Protein 4C1H (pdb70)

Secondary structure (P-SEA, 3-state):
cccccccccbbbbbccccbbbbbbbbbcccbbbbbbbbbbbcccbbbbccccccaaaaaaaaaaaaaaacccccbbbbcccccccccaaaaaaaaccbbbbcaaaaaaaaaacccccccccccbbbbbcccbbbbbbbcccccccbbbbbbcccccccccccccccccccccccccccccccaaaaaaaaaaacccccbbbccccccccaaaaaaaaaaac

Nearest PDB structures (foldseek):
  4c09-assembly1_A  TM=1.004E+00  e=3.281E-48  Bacillus cereus
  1bvt-assembly1_A  TM=9.956E-01  e=2.451E-47  Bacillus cereus
  1dxk-assembly1_A  TM=9.979E-01  e=1.946E-46  Bacillus cereus
  6dja-assembly1_A  TM=1.000E+00  e=4.043E-46  Bacillus cereus
  3kns-assembly3_C  TM=9.975E-01  e=1.386E-44  Bacillus cereus

InterPro domains:
  IPR001018 Beta-lactamase, class-B, conserved site [PS00743] (113-132)
  IPR001018 Beta-lactamase, class-B, conserved site [PS00744] (189-201)
  IPR001279 Metallo-beta-lactamase [PF00753] (69-240)
  IPR001279 Metallo-beta-lactamase [SM00849] (70-240)
  IPR036866 Ribonuclease Z/Hydroxyacylglutathione hydrolase-like [G3DSA:3.60.15.10] (25-257)
  IPR036866 Ribonuclease Z/Hydroxyacylglutathione hydrolase-like [SSF56281] (46-256)
  IPR047917 Beta-lactamase 2, metallo-hydrolase domain [cd16304] (46-247)
  IPR050855 Metallo-beta-lactamase type 2-like [PTHR42951] (65-253)
  IPR058199 Metallo-beta-lactamase type 2/VIM/IMP-1 [NF033088] (43-257)

Sequence (221 aa):
TVIKNETGTISSISSQLNKNVWVHTELGSFNGEAVPSNGLLVLNTSKGLLVLVDSSWDDKLTKEELIEMMVEKKFQKKRVTDVIITHAAHHADRRIGGIKTLKERGIKKAHSTALTAEELAKKNNGYEEPLGDLQTVTNLKFGNNMKVETFYPGKGHTEEDNIVVWLPQYNILVGGCLVKSTSAKDLGNVADAYVVNNEEWSSTTSIIENVLKKRYRNINNAAVVPGHGEEVGDKGLLLLHTLDLLKK

B-factor: mean 18.16, std 6.96, range [8.28, 41.88]

Radius of gyration: 15.83 Å; Cα contacts (8 Å, |Δi|>4): 588; chains: 1; bounding box: 33×40×45 Å

CATH classification: 3.60.15.10

Solvent-accessible surface area: 9637 Å² total

Foldseek 3Di:
DKDADDVRQWIWADPDPFKIKI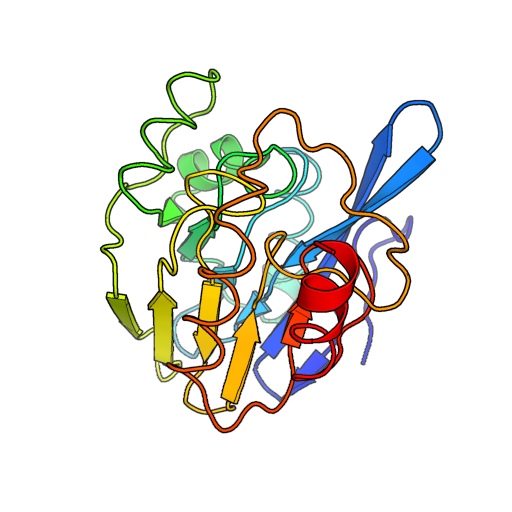KGWDADPNDTFIFIWMWGQAPQFIEIAFAAQAQVRRVVVQVVCCVVSVGHQAEYEQFAQDRGGCRNVVVCVVVNRAYDFALVRQVVNVVVPHHGHDNPDDQWDWDQDHNWIKIKHALAFFLARGGIKMAGVVQLEIAREQLFDDPPDPASPDCPRGDLVVSLSSLVSVCVVRVDHDWYHYGGDDIHINVRSVVSNVNSD

Organism: Bacillus cereus (NCBI:txid1396)

Structure (mmCIF, N/CA/C/O backbone):
data_4C1H
#
_entry.id   4C1H
#
_cell.length_a   53.009
_cell.length_b   61.336
_cell.length_c   69.580
_cell.angle_alpha   90.00
_cell.angle_beta   93.03
_cell.angle_gamma   90.00
#
_symmetry.space_group_name_H-M   'C 1 2 1'
#
loop_
_entity.id
_entity.type
_entity.pdbx_description
1 polymer 'BETA-LACTAMASE 2'
2 non-polymer GLYCEROL
3 non-polymer 'SULFATE ION'
4 non-polymer L-CAPTOPRIL
5 non-polymer 'ZINC ION'
6 water water
#
loop_
_atom_site.group_PDB
_atom_site.id
_atom_site.type_symbol
_atom_site.label_atom_id
_atom_site.label_alt_id
_atom_site.label_comp_id
_atom_site.label_asym_id
_atom_site.label_entity_id
_atom_site.label_seq_id
_atom_site.pdbx_PDB_ins_code
_atom_site.Cartn_x
_atom_site.Cartn_y
_atom_site.Cartn_z
_atom_site.occupancy
_atom_site.B_iso_or_equiv
_atom_site.auth_seq_id
_atom_site.auth_comp_id
_atom_site.auth_asym_id
_atom_site.auth_atom_id
_atom_site.pdbx_PDB_model_num
ATOM 1 C C . LYS A 1 6 ? -2.534 5.009 62.905 1.00 35.70 36 LYS A C 1
ATOM 2 O O . LYS A 1 6 ? -2.788 6.191 62.676 1.00 35.92 36 LYS A O 1
ATOM 3 N N . THR A 1 7 ? -1.735 4.618 63.891 1.00 34.88 37 THR A N 1
ATOM 4 C CA . THR A 1 7 ? -1.068 5.577 64.757 1.00 33.95 37 THR A CA 1
ATOM 5 C C . THR A 1 7 ? -0.073 6.420 63.956 1.00 32.74 37 THR A C 1
ATOM 6 O O . THR A 1 7 ? 0.822 5.885 63.296 1.00 32.21 37 THR A O 1
ATOM 10 N N . VAL A 1 8 ? -0.250 7.736 64.008 1.00 32.17 38 VAL A N 1
ATOM 11 C CA . VAL A 1 8 ? 0.647 8.693 63.374 1.00 31.89 38 VAL A CA 1
ATOM 12 C C . VAL A 1 8 ? 1.174 9.642 64.444 1.00 31.35 38 VAL A C 1
ATOM 13 O O . VAL A 1 8 ? 0.405 10.159 65.266 1.00 31.36 38 VAL A O 1
ATOM 17 N N . ILE A 1 9 ? 2.482 9.866 64.429 1.00 30.95 39 ILE A N 1
ATOM 18 C CA . ILE A 1 9 ? 3.145 10.733 65.396 1.00 30.43 39 ILE A CA 1
ATOM 19 C C . ILE A 1 9 ? 4.063 11.696 64.667 1.00 29.47 39 ILE A C 1
ATOM 20 O O . ILE A 1 9 ? 4.808 11.282 63.787 1.00 28.43 39 ILE A O 1
ATOM 25 N N . LYS A 1 10 ? 4.016 12.970 65.046 1.00 29.37 40 LYS A N 1
ATOM 26 C CA . LYS A 1 10 ? 4.753 14.020 64.347 1.00 29.59 40 LYS A CA 1
ATOM 27 C C . LYS A 1 10 ? 5.649 14.851 65.265 1.00 29.48 40 LYS A C 1
ATOM 28 O O . LYS A 1 10 ? 5.435 14.914 66.492 1.00 29.39 40 LYS A O 1
ATOM 30 N N . ASN A 1 11 ? 6.641 15.512 64.667 1.00 29.89 41 ASN A N 1
ATOM 31 C CA . ASN A 1 11 ? 7.390 16.559 65.363 1.00 30.41 41 ASN A CA 1
ATOM 32 C C . ASN A 1 11 ? 6.556 17.857 65.336 1.00 31.64 41 ASN A C 1
ATOM 33 O O . ASN A 1 11 ? 5.408 17.845 64.891 1.00 31.56 41 ASN A O 1
ATOM 38 N N . GLU A 1 12 ? 7.120 18.969 65.800 1.00 32.90 42 GLU A N 1
ATOM 39 C CA . GLU A 1 1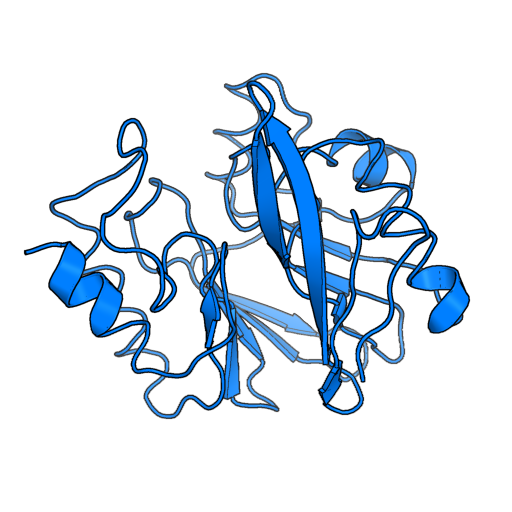2 ? 6.347 20.206 65.961 1.00 33.94 42 GLU A CA 1
ATOM 40 C C . GLU A 1 12 ? 5.811 20.799 64.651 1.00 34.46 42 GLU A C 1
ATOM 41 O O . GLU A 1 12 ? 4.612 21.098 64.538 1.00 34.91 42 GLU A O 1
ATOM 43 N N . THR A 1 13 ? 6.698 20.986 63.676 1.00 34.34 43 THR A N 1
ATOM 44 C CA . THR A 1 13 ? 6.334 21.626 62.412 1.00 34.06 43 THR A CA 1
ATOM 45 C C . THR A 1 13 ? 5.624 20.670 61.456 1.00 33.37 43 THR A C 1
ATOM 46 O O . THR A 1 13 ? 5.071 21.094 60.435 1.00 33.73 43 THR A O 1
ATOM 48 N N . GLY A 1 14 ? 5.641 19.382 61.787 1.00 32.10 44 GLY A N 1
ATOM 49 C CA . GLY A 1 14 ? 5.070 18.366 60.925 1.00 30.84 44 GLY A CA 1
ATOM 50 C C . GLY A 1 14 ? 6.024 17.962 59.817 1.00 29.41 44 GLY A C 1
ATOM 51 O O . GLY A 1 14 ? 5.664 17.172 58.935 1.00 29.52 44 GLY A O 1
ATOM 52 N N . THR A 1 15 ? 7.247 18.487 59.859 1.00 27.84 45 THR A N 1
ATOM 53 C CA . THR A 1 15 ? 8.233 18.144 58.848 1.00 26.07 45 THR A CA 1
ATOM 54 C C . THR A 1 15 ? 8.734 16.711 59.015 1.00 24.01 45 THR A C 1
ATOM 55 O O . THR A 1 15 ? 9.351 16.196 58.099 1.00 23.79 45 THR A O 1
ATOM 59 N N . ILE A 1 16 ? 8.483 16.080 60.169 1.00 22.58 46 ILE A N 1
ATOM 60 C CA . ILE A 1 16 ? 8.767 14.646 60.341 1.00 21.77 46 ILE A CA 1
ATOM 61 C C . ILE A 1 16 ? 7.573 13.941 60.969 1.00 21.68 46 ILE A C 1
ATOM 62 O O . ILE A 1 16 ? 7.034 14.389 61.992 1.00 22.10 46 ILE A O 1
ATOM 67 N N A SER A 1 17 ? 7.174 12.828 60.348 0.70 22.28 47 SER A N 1
ATOM 68 N N B SER A 1 17 ? 7.171 12.834 60.359 0.30 21.78 47 SER A N 1
ATOM 69 C CA A SER A 1 17 ? 6.030 12.041 60.787 0.70 22.78 47 SER A CA 1
ATOM 70 C CA B SER A 1 17 ? 6.092 12.033 60.901 0.30 21.87 47 SER A CA 1
ATOM 71 C C A SER A 1 17 ? 6.370 10.553 60.732 0.70 22.70 47 SER A C 1
ATOM 72 C C B SER A 1 17 ? 6.414 10.559 60.769 0.30 22.00 47 SER A C 1
ATOM 73 O O A SER A 1 17 ? 7.059 10.122 59.822 0.70 23.31 47 SER A O 1
ATOM 74 O O B SER A 1 17 ? 7.109 10.145 59.848 0.30 22.29 47 SER A O 1
ATOM 79 N N . ILE A 1 18 ? 5.897 9.774 61.703 1.00 21.76 48 ILE A N 1
ATOM 80 C CA . ILE A 1 18 ? 6.001 8.320 61.650 1.00 22.11 48 ILE A CA 1
ATOM 81 C C . ILE A 1 18 ? 4.610 7.714 61.730 1.00 22.38 48 ILE A C 1
ATOM 82 O O . ILE A 1 18 ? 3.794 8.115 62.561 1.00 23.08 48 ILE A O 1
ATOM 87 N N A SER A 1 19 ? 4.347 6.751 60.855 0.70 22.27 49 SER A N 1
ATOM 88 N N B SER A 1 19 ? 4.351 6.743 60.861 0.30 22.09 49 SER A N 1
ATOM 89 C CA A SER A 1 19 ? 3.035 6.118 60.765 0.70 22.46 49 SER A CA 1
ATOM 90 C CA B SER A 1 19 ? 3.037 6.121 60.762 0.30 21.98 49 SER A CA 1
ATOM 91 C C A SER A 1 19 ? 3.173 4.614 60.915 0.70 22.12 49 SER A C 1
ATOM 92 C C B SER A 1 19 ? 3.166 4.611 60.903 0.30 21.91 49 SER A C 1
ATOM 93 O O A SER A 1 19 ? 3.971 3.991 60.228 0.70 21.77 49 SER A O 1
ATOM 94 O O B SER A 1 19 ? 3.948 3.982 60.197 0.30 21.74 49 SER A O 1
ATOM 99 N N . GLN A 1 20 ? 2.399 4.032 61.818 1.00 22.00 50 GLN A N 1
ATOM 100 C CA . GLN A 1 20 ? 2.529 2.618 62.141 1.00 22.37 50 GLN A CA 1
ATOM 101 C C . GLN A 1 20 ? 1.846 1.700 61.128 1.00 22.59 50 GLN A C 1
ATOM 102 O O . GLN A 1 20 ? 0.649 1.828 60.900 1.00 23.36 50 GLN A O 1
ATOM 108 N N . LEU A 1 21 ? 2.599 0.772 60.532 1.00 22.65 51 LEU A N 1
ATOM 109 C CA . LEU A 1 21 ? 2.015 -0.288 59.693 1.00 23.31 51 LEU A CA 1
ATOM 110 C C . LEU A 1 21 ? 1.646 -1.505 60.534 1.00 24.43 51 LEU A C 1
ATOM 111 O O . LEU A 1 21 ? 0.569 -2.088 60.364 1.00 25.05 51 LEU A O 1
ATOM 116 N N . ASN A 1 22 ? 2.531 -1.879 61.450 1.00 24.99 52 ASN A N 1
ATOM 117 C CA . ASN A 1 22 ? 2.267 -2.972 62.374 1.00 25.20 52 ASN A CA 1
ATOM 118 C C . ASN A 1 22 ? 3.092 -2.808 63.649 1.00 25.47 52 ASN A C 1
ATOM 119 O O . ASN A 1 22 ? 3.752 -1.783 63.828 1.00 25.71 52 ASN A O 1
ATOM 124 N N . LYS A 1 23 ? 3.073 -3.818 64.518 1.00 25.38 53 LYS A N 1
ATOM 125 C CA . LYS A 1 23 ? 3.698 -3.735 65.836 1.00 25.22 53 LYS A CA 1
ATOM 126 C C . LYS A 1 23 ? 5.150 -3.282 65.795 1.00 24.68 53 LYS A C 1
ATOM 127 O O . LYS A 1 23 ? 5.614 -2.594 66.696 1.00 25.56 53 LYS A O 1
ATOM 129 N N . ASN A 1 24 ? 5.863 -3.649 64.733 1.00 22.97 54 ASN A N 1
ATOM 130 C CA . ASN A 1 24 ? 7.302 -3.378 64.648 1.00 22.05 54 ASN A CA 1
ATOM 131 C C . ASN A 1 24 ? 7.763 -2.639 63.404 1.00 20.56 54 ASN A C 1
ATOM 132 O O . ASN A 1 24 ? 8.960 -2.482 63.198 1.00 20.18 54 ASN A O 1
ATOM 137 N N . VAL A 1 25 ? 6.816 -2.157 62.613 1.00 19.92 55 VAL A N 1
ATOM 138 C CA . VAL A 1 25 ? 7.119 -1.510 61.349 1.00 19.43 55 VAL A CA 1
ATOM 139 C C . VAL A 1 25 ? 6.363 -0.206 61.209 1.00 18.83 55 VAL A C 1
ATOM 140 O O . VAL A 1 25 ? 5.134 -0.187 61.248 1.00 19.51 55 VAL A O 1
ATOM 144 N N . TRP A 1 26 ? 7.108 0.871 61.005 1.00 17.98 56 TRP A N 1
ATOM 145 C CA . TRP A 1 26 ? 6.552 2.198 60.798 1.00 18.01 56 TRP A CA 1
ATOM 146 C C . TRP A 1 26 ? 7.127 2.800 59.517 1.00 17.29 56 TRP A C 1
ATOM 147 O O . TRP A 1 26 ? 8.242 2.457 59.121 1.00 17.22 56 TRP A O 1
ATOM 158 N N . VAL A 1 27 ? 6.369 3.697 58.888 1.00 17.48 57 VAL A N 1
ATOM 159 C CA . VAL A 1 27 ? 6.858 4.503 57.774 1.00 17.48 57 VAL A CA 1
ATOM 160 C C . VAL A 1 27 ? 7.296 5.861 58.334 1.00 17.76 57 VAL A C 1
ATOM 161 O O . VAL A 1 27 ? 6.517 6.520 59.039 1.00 19.72 57 VAL A O 1
ATOM 165 N N . HIS A 1 28 ? 8.520 6.291 58.022 1.00 16.70 58 HIS A N 1
ATOM 166 C CA . HIS A 1 28 ? 8.949 7.662 58.329 1.00 16.44 58 HIS A CA 1
ATOM 167 C C . HIS A 1 28 ? 8.805 8.563 57.113 1.00 16.54 58 HIS A C 1
ATOM 168 O O . HIS A 1 28 ? 9.152 8.155 56.018 1.00 16.88 58 HIS A O 1
ATOM 175 N N . THR A 1 29 ? 8.278 9.771 57.314 1.00 17.08 59 THR A N 1
ATOM 176 C CA . THR A 1 29 ? 8.084 10.709 56.210 1.00 17.37 59 THR A CA 1
ATOM 177 C C . THR A 1 29 ? 8.610 12.080 56.621 1.00 17.24 59 THR A C 1
ATOM 178 O O . THR A 1 29 ? 8.232 12.593 57.699 1.00 18.16 59 THR A O 1
ATOM 182 N N . GLU A 1 30 ? 9.470 12.680 55.787 1.00 17.47 60 GLU A N 1
ATOM 183 C CA . GLU A 1 30 ? 9.985 14.038 56.050 1.00 17.74 60 GLU A CA 1
ATOM 184 C C . GLU A 1 30 ? 9.755 14.999 54.894 1.00 18.63 60 GLU A C 1
ATOM 185 O O . GLU A 1 30 ? 9.857 14.619 53.728 1.00 18.55 60 GLU A O 1
ATOM 191 N N . LEU A 1 31 ? 9.473 16.254 55.243 1.00 20.10 61 LEU A N 1
ATOM 192 C CA . LEU A 1 31 ? 9.313 17.326 54.266 1.00 21.76 61 LEU A CA 1
ATOM 193 C C . LEU A 1 31 ? 10.619 18.062 54.057 1.00 23.63 61 LEU A C 1
ATOM 194 O O . LEU A 1 31 ? 11.183 18.624 55.001 1.00 24.45 61 LEU A O 1
ATOM 199 N N . GLY A 1 32 ? 11.092 18.074 52.816 1.00 25.28 62 GLY A N 1
ATOM 200 C CA . GLY A 1 32 ? 12.204 18.920 52.433 1.00 27.55 62 GLY A CA 1
ATOM 201 C C . GLY A 1 32 ? 11.600 20.132 51.769 1.00 29.89 62 GLY A C 1
ATOM 202 O O . GLY A 1 32 ? 10.463 20.064 51.315 1.00 30.41 62 GLY A O 1
ATOM 203 N N . SER A 1 33 ? 12.340 21.235 51.722 1.00 31.73 63 SER A N 1
ATOM 204 C CA . SER A 1 33 ? 11.830 22.476 51.144 1.00 33.84 63 SER A CA 1
ATOM 205 C C . SER A 1 33 ? 12.648 22.857 49.921 1.00 35.88 63 SER A C 1
ATOM 206 O O . SER A 1 33 ? 13.863 23.037 50.010 1.00 36.01 63 SER A O 1
ATOM 208 N N . PHE A 1 34 ? 11.976 22.972 48.780 1.00 37.65 64 PHE A N 1
ATOM 209 C CA . PHE A 1 34 ? 12.639 23.324 47.530 1.00 39.40 64 PHE A CA 1
ATOM 210 C C . PHE A 1 34 ? 11.824 24.355 46.763 1.00 40.40 64 PHE A C 1
ATOM 211 O O . PHE A 1 34 ? 10.696 24.083 46.347 1.00 40.51 64 PHE A O 1
ATOM 219 N N . ASN A 1 35 ? 12.407 25.536 46.582 1.00 41.10 65 ASN A N 1
ATOM 220 C CA . ASN A 1 35 ? 11.745 26.633 45.883 1.00 41.61 65 ASN A CA 1
ATOM 221 C C . ASN A 1 35 ? 10.386 26.958 46.498 1.00 41.61 65 ASN A C 1
ATOM 222 O O . ASN A 1 35 ? 9.416 27.211 45.784 1.00 41.83 65 ASN A O 1
ATOM 224 N N . GLY A 1 36 ? 10.323 26.938 47.827 1.00 41.08 66 GLY A N 1
ATOM 225 C CA . GLY A 1 36 ? 9.104 27.277 48.540 1.00 40.25 66 GLY A CA 1
ATOM 226 C C . GLY A 1 36 ? 8.114 26.133 48.644 1.00 39.17 66 GLY A C 1
ATOM 227 O O . GLY A 1 36 ? 7.060 26.277 49.267 1.00 39.36 66 GLY A O 1
ATOM 228 N N . GLU A 1 37 ? 8.451 24.995 48.041 1.00 37.60 67 GLU A N 1
ATOM 229 C CA . GLU A 1 37 ? 7.565 23.834 48.032 1.00 35.78 67 GLU A CA 1
ATOM 230 C C . GLU A 1 37 ? 8.029 22.755 49.010 1.00 33.52 67 GLU A C 1
ATOM 231 O O . GLU A 1 37 ? 9.210 22.409 49.054 1.00 33.44 67 GLU A O 1
ATOM 233 N N . ALA A 1 38 ? 7.087 22.221 49.782 1.00 31.24 68 ALA A N 1
ATOM 234 C CA . ALA A 1 38 ? 7.359 21.098 50.673 1.00 29.15 68 ALA A CA 1
ATOM 235 C C . ALA A 1 38 ? 7.288 19.802 49.874 1.00 27.07 68 ALA A C 1
ATOM 236 O O . ALA A 1 38 ? 6.280 19.527 49.222 1.00 27.56 68 ALA A O 1
ATOM 238 N N . VAL A 1 39 ? 8.359 19.010 49.922 1.00 24.54 69 VAL A N 1
ATOM 239 C CA . VAL A 1 39 ? 8.424 17.754 49.174 1.00 22.43 69 VAL A CA 1
ATOM 240 C C . VAL A 1 39 ? 8.611 16.600 50.151 1.00 20.55 69 VAL A C 1
ATOM 241 O O . VAL A 1 39 ? 9.654 16.495 50.789 1.00 20.18 69 VAL A O 1
ATOM 245 N N . PRO A 1 40 ? 7.591 15.735 50.285 1.00 19.39 70 PRO A N 1
ATOM 246 C CA . PRO A 1 40 ? 7.733 14.623 51.230 1.00 18.75 70 PRO A CA 1
ATOM 247 C C . PRO A 1 40 ? 8.561 13.478 50.684 1.00 17.61 70 PRO A C 1
ATOM 248 O O . PRO A 1 40 ? 8.603 13.265 49.467 1.00 17.94 70 PRO A O 1
ATOM 252 N N . SER A 1 41 ? 9.191 12.745 51.597 1.00 17.00 71 SER A N 1
ATOM 253 C CA . SER A 1 41 ? 10.009 11.577 51.293 1.00 16.49 71 SER A CA 1
ATOM 254 C C . SER A 1 41 ? 9.742 10.504 52.360 1.00 15.98 71 SER A C 1
ATOM 255 O O . SER A 1 41 ? 9.708 10.848 53.555 1.00 16.93 71 SER A O 1
ATOM 258 N N . ASN A 1 42 ? 9.588 9.233 51.951 1.00 15.13 72 ASN A N 1
ATOM 259 C CA . ASN A 1 42 ? 9.318 8.113 52.871 1.00 14.77 72 ASN A CA 1
ATOM 260 C C . ASN A 1 42 ? 10.486 7.132 53.016 1.00 14.09 72 ASN A C 1
ATOM 261 O O . ASN A 1 42 ? 11.125 6.795 52.020 1.00 14.01 72 ASN A O 1
ATOM 266 N N . GLY A 1 43 ? 10.631 6.585 54.215 1.00 14.50 73 GLY A N 1
ATOM 267 C CA . GLY A 1 43 ? 11.418 5.393 54.462 1.00 14.36 73 GLY A CA 1
ATOM 268 C C . GLY A 1 43 ? 10.724 4.532 55.513 1.00 14.01 73 GLY A C 1
ATOM 269 O O . GLY A 1 43 ? 9.548 4.742 55.813 1.00 14.97 73 GLY A O 1
ATOM 270 N N A LEU A 1 44 ? 11.475 3.611 56.101 0.50 13.94 74 LEU A N 1
ATOM 271 N N B LEU A 1 44 ? 11.410 3.515 56.044 0.50 13.80 74 LEU A N 1
ATOM 272 C CA A LEU A 1 44 ? 10.929 2.660 57.049 0.50 14.45 74 LEU A CA 1
ATOM 273 C CA B LEU A 1 44 ? 10.853 2.668 57.111 0.50 14.15 74 LEU A CA 1
ATOM 274 C C A LEU A 1 44 ? 11.681 2.701 58.384 0.50 13.89 74 LEU A C 1
ATOM 275 C C B LEU A 1 44 ? 11.650 2.772 58.395 0.50 13.71 74 LEU A C 1
ATOM 276 O O A LEU A 1 44 ? 12.885 2.947 58.399 0.50 13.28 74 LEU A O 1
ATOM 277 O O B LEU A 1 44 ? 12.841 3.070 58.384 0.50 13.14 74 LEU A O 1
ATOM 286 N N . VAL A 1 45 ? 10.968 2.466 59.490 1.00 14.08 75 VAL A N 1
ATOM 287 C CA . VAL A 1 45 ? 11.570 2.274 60.804 1.00 14.53 75 VAL A CA 1
ATOM 288 C C . VAL A 1 45 ? 11.194 0.861 61.250 1.00 14.25 75 VAL A C 1
ATOM 289 O O . VAL A 1 45 ? 10.004 0.522 61.297 1.00 15.65 75 VAL A O 1
ATOM 293 N N . LEU A 1 46 ? 12.205 0.040 61.527 1.00 14.31 76 LEU A N 1
ATOM 294 C CA . LEU A 1 46 ? 12.026 -1.326 61.999 1.00 14.46 76 LEU A CA 1
ATOM 295 C C . LEU A 1 46 ? 12.428 -1.389 63.468 1.00 15.08 76 LEU A C 1
ATOM 296 O O . LEU A 1 46 ? 13.571 -1.106 63.817 1.00 14.75 76 LEU A O 1
ATOM 301 N N . ASN A 1 47 ? 11.478 -1.750 64.321 1.00 16.07 77 ASN A N 1
ATOM 302 C CA . ASN A 1 47 ? 11.698 -1.854 65.744 1.00 17.64 77 ASN A CA 1
ATOM 303 C C . ASN A 1 47 ? 12.042 -3.286 66.054 1.00 18.80 77 ASN A C 1
ATOM 304 O O . ASN A 1 47 ? 11.151 -4.132 66.079 1.00 21.01 77 ASN A O 1
ATOM 309 N N . THR A 1 48 ? 13.322 -3.564 66.276 1.00 19.04 78 THR A N 1
ATOM 310 C CA . THR A 1 48 ? 13.799 -4.924 66.463 1.00 19.45 78 THR A CA 1
ATOM 311 C C . THR A 1 48 ? 14.308 -5.125 67.876 1.00 20.81 78 THR A C 1
ATOM 312 O O . THR A 1 48 ? 14.573 -4.172 68.611 1.00 21.06 78 THR A O 1
ATOM 316 N N . SER A 1 49 ? 14.482 -6.379 68.259 1.00 21.83 79 SER A N 1
ATOM 317 C CA . SER A 1 49 ? 14.898 -6.674 69.617 1.00 22.81 79 SER A CA 1
ATOM 318 C C . SER A 1 49 ? 16.332 -6.242 69.901 1.00 22.67 79 SER A C 1
ATOM 319 O O . SER A 1 49 ? 16.761 -6.256 71.050 1.00 23.46 79 SER A O 1
ATOM 322 N N . LYS A 1 50 ? 17.066 -5.856 68.860 1.00 21.55 80 LYS A N 1
ATOM 323 C CA . LYS A 1 50 ? 18.473 -5.488 68.994 1.00 20.64 80 LYS A CA 1
ATOM 324 C C . LYS A 1 50 ? 18.775 -4.069 68.556 1.00 18.97 80 LYS A C 1
ATOM 325 O O . LYS A 1 50 ? 19.942 -3.664 68.467 1.00 19.14 80 LYS A O 1
ATOM 328 N N . GLY A 1 51 ? 17.723 -3.303 68.324 1.00 17.25 81 GLY A N 1
ATOM 329 C CA . GLY A 1 51 ? 17.874 -1.914 67.966 1.00 15.72 81 GLY A CA 1
ATOM 330 C C . GLY A 1 51 ? 16.919 -1.539 66.853 1.00 14.40 81 GLY A C 1
ATOM 331 O O . GLY A 1 51 ? 16.161 -2.359 66.324 1.00 15.81 81 GLY A O 1
ATOM 332 N N A LEU A 1 52 ? 16.948 -0.270 66.505 0.50 12.88 82 LEU A N 1
ATOM 333 N N B LEU A 1 52 ? 16.940 -0.261 66.515 0.50 13.38 82 LEU A N 1
ATOM 334 C CA A LEU A 1 52 ? 16.165 0.237 65.399 0.50 12.27 82 LEU A CA 1
ATOM 335 C CA B LEU A 1 52 ? 16.170 0.271 65.403 0.50 13.19 82 LEU A CA 1
ATOM 336 C C A LEU A 1 52 ? 16.969 0.188 64.108 0.50 11.95 82 LEU A C 1
ATOM 337 C C B LEU A 1 52 ? 16.971 0.197 64.107 0.50 12.41 82 LEU A C 1
ATOM 338 O O A LEU A 1 52 ? 18.152 0.525 64.086 0.50 12.06 82 LEU A O 1
ATOM 339 O O B LEU A 1 52 ? 18.156 0.521 64.081 0.50 12.49 82 LEU A O 1
ATOM 348 N N . VAL A 1 53 ? 16.306 -0.232 63.038 1.00 11.81 83 VAL A N 1
ATOM 349 C CA . VAL A 1 53 ? 16.906 -0.270 61.702 1.00 11.90 83 VAL A CA 1
ATOM 350 C C . VAL A 1 53 ? 16.048 0.616 60.814 1.00 11.72 83 VAL A C 1
ATOM 351 O O . VAL A 1 53 ? 14.827 0.457 60.776 1.00 13.12 83 VAL A O 1
ATOM 355 N N . LEU A 1 54 ? 16.663 1.542 60.084 1.00 11.27 84 LEU A N 1
ATOM 356 C CA . LEU A 1 54 ? 15.908 2.353 59.130 1.00 11.38 84 LEU A CA 1
ATOM 357 C C . LEU A 1 54 ? 16.134 1.862 57.719 1.00 11.17 84 LEU A C 1
ATOM 358 O O . LEU A 1 54 ? 17.228 1.434 57.366 1.00 11.16 84 LEU A O 1
ATOM 363 N N . VAL A 1 55 ? 15.096 1.962 56.878 1.00 11.17 85 VAL A N 1
ATOM 364 C CA . VAL A 1 55 ? 15.294 1.947 55.414 1.00 11.88 85 VAL A CA 1
ATOM 365 C C . VAL A 1 55 ? 15.268 3.417 55.009 1.00 11.96 85 VAL A C 1
ATOM 366 O O . VAL A 1 55 ? 14.250 4.098 55.135 1.00 13.27 85 VAL A O 1
ATOM 370 N N . ASP A 1 56 ? 16.416 3.893 54.591 1.00 11.85 86 ASP A N 1
ATOM 371 C CA . ASP A 1 56 ? 16.695 5.249 54.148 1.00 12.01 86 ASP A CA 1
ATOM 372 C C . ASP A 1 56 ? 16.822 6.315 55.246 1.00 12.43 86 ASP A C 1
ATOM 373 O O . ASP A 1 56 ? 16.223 6.181 56.273 1.00 13.30 86 ASP A O 1
ATOM 378 N N . SER A 1 57 ? 17.614 7.328 54.946 1.00 12.75 87 SER A N 1
ATOM 379 C CA . SER A 1 57 ? 17.736 8.480 55.832 1.00 13.22 87 SER A CA 1
ATOM 380 C C . SER A 1 57 ? 16.756 9.572 55.355 1.00 13.68 87 SER A C 1
ATOM 381 O O . SER A 1 57 ? 15.587 9.261 55.147 1.00 14.44 87 SER A O 1
ATOM 384 N N . SER A 1 58 ? 17.238 10.805 55.166 1.00 13.95 88 SER A N 1
ATOM 385 C CA . SER A 1 58 ? 16.379 11.908 54.745 1.00 14.29 88 SER A CA 1
ATOM 386 C C . SER A 1 58 ? 17.190 12.943 53.992 1.00 14.48 88 SER A C 1
ATOM 387 O O . SER A 1 58 ? 18.387 12.758 53.755 1.00 14.81 88 SER A O 1
ATOM 390 N N . TRP A 1 59 ? 16.505 14.016 53.602 1.00 14.92 89 TRP A N 1
ATOM 391 C CA . TRP A 1 59 ? 17.026 15.014 52.692 1.00 15.40 89 TRP A CA 1
ATOM 392 C C . TRP A 1 59 ? 18.349 15.613 53.112 1.00 15.50 89 TRP A C 1
ATOM 393 O O . TRP A 1 59 ? 19.121 16.035 52.234 1.00 16.11 89 TRP A O 1
ATOM 404 N N . ASP A 1 60 ? 18.584 15.705 54.426 1.00 15.42 90 ASP A N 1
ATOM 405 C CA . ASP A 1 60 ? 19.780 16.353 54.906 1.00 15.80 90 ASP A CA 1
ATOM 406 C C . ASP A 1 60 ? 20.072 15.853 56.305 1.00 15.38 90 ASP A C 1
ATOM 407 O O . ASP A 1 60 ? 19.364 15.000 56.878 1.00 15.11 90 ASP A O 1
ATOM 412 N N . ASP A 1 61 ? 21.153 16.365 56.854 1.00 15.48 91 ASP A N 1
ATOM 413 C CA . ASP A 1 61 ? 21.592 15.933 58.161 1.00 15.50 91 ASP A CA 1
ATOM 414 C C . ASP A 1 61 ? 20.690 16.443 59.277 1.00 15.82 91 ASP A C 1
ATOM 415 O O . ASP A 1 61 ? 20.429 15.716 60.228 1.00 16.08 91 ASP A O 1
ATOM 420 N N . LYS A 1 62 ? 20.188 17.667 59.162 1.00 16.74 92 LYS A N 1
ATOM 421 C CA . LYS A 1 62 ? 19.301 18.197 60.198 1.00 17.42 92 LYS A CA 1
ATOM 422 C C . LYS A 1 62 ? 18.062 17.310 60.397 1.00 16.67 92 LYS A C 1
ATOM 423 O O . LYS A 1 62 ? 17.708 16.954 61.536 1.00 16.81 92 LYS A O 1
ATOM 425 N N . LEU A 1 63 ? 17.418 16.930 59.293 1.00 16.43 93 LEU A N 1
ATOM 426 C CA . LEU A 1 63 ? 16.253 16.065 59.374 1.00 15.50 93 LEU A CA 1
ATOM 427 C C . LEU A 1 63 ? 16.606 14.649 59.829 1.00 15.00 93 LEU A C 1
ATOM 428 O O . LEU A 1 63 ? 15.855 14.035 60.587 1.00 15.17 93 LEU A O 1
ATOM 433 N N . THR A 1 64 ? 17.750 14.135 59.400 1.00 14.27 94 THR A N 1
ATOM 434 C CA . THR A 1 64 ? 18.161 12.797 59.794 1.00 13.56 94 THR A CA 1
ATOM 435 C C . THR A 1 64 ? 18.410 12.742 61.299 1.00 13.41 94 THR A C 1
ATOM 436 O O . THR A 1 64 ? 17.979 11.800 61.975 1.00 13.23 94 THR A O 1
ATOM 440 N N . LYS A 1 65 ? 19.106 13.740 61.846 1.00 14.15 95 LYS A N 1
ATOM 441 C CA . LYS A 1 65 ? 19.338 13.802 63.284 1.00 14.74 95 LYS A CA 1
ATOM 442 C C . LYS A 1 65 ? 18.017 13.802 64.036 1.00 15.02 95 LYS A C 1
ATOM 443 O O . LYS A 1 65 ? 17.844 13.063 65.017 1.00 15.21 95 LYS A O 1
ATOM 449 N N A GLU A 1 66 ? 17.075 14.623 63.595 0.70 15.64 96 GLU A N 1
ATOM 450 N N B GLU A 1 66 ? 17.092 14.653 63.597 0.30 15.44 96 GLU A N 1
ATOM 451 C CA A GLU A 1 66 ? 15.829 14.732 64.329 0.70 16.27 96 GLU A CA 1
ATOM 452 C CA B GLU A 1 66 ? 15.787 14.765 64.239 0.30 15.88 96 GLU A CA 1
ATOM 453 C C A GLU A 1 66 ? 14.981 13.458 64.222 0.70 15.24 96 GLU A C 1
ATOM 454 C C B GLU A 1 66 ? 15.072 13.422 64.240 0.30 15.07 96 GLU A C 1
ATOM 455 O O A GLU A 1 66 ? 14.303 13.077 65.181 0.70 15.18 96 GLU A O 1
ATOM 456 O O B GLU A 1 66 ? 14.572 12.968 65.273 0.30 14.87 96 GLU A O 1
ATOM 467 N N . LEU A 1 67 ? 15.024 12.796 63.069 1.00 14.69 97 LEU A N 1
ATOM 468 C CA . LEU A 1 67 ? 14.344 11.517 62.901 1.00 14.36 97 LEU A CA 1
ATOM 469 C C . LEU A 1 67 ? 14.926 10.477 63.867 1.00 13.54 97 LEU A C 1
ATOM 470 O O . LEU A 1 67 ? 14.187 9.783 64.567 1.00 13.61 97 LEU A O 1
ATOM 475 N N . ILE A 1 68 ? 16.250 10.357 63.882 1.00 12.85 98 ILE A N 1
ATOM 476 C CA . ILE A 1 68 ? 16.908 9.409 64.771 1.00 12.81 98 ILE A CA 1
ATOM 477 C C . ILE A 1 68 ? 16.513 9.690 66.224 1.00 12.82 98 ILE A C 1
ATOM 478 O O . ILE A 1 68 ? 16.177 8.785 66.987 1.00 13.04 98 ILE A O 1
ATOM 483 N N . GLU A 1 69 ? 16.571 10.951 66.622 1.00 13.46 99 GLU A N 1
ATOM 484 C CA . GLU A 1 69 ? 16.303 11.297 68.005 1.00 14.21 99 GLU A CA 1
ATOM 485 C C . GLU A 1 69 ? 14.855 10.984 68.370 1.00 14.24 99 GLU A C 1
ATOM 486 O O . GLU A 1 69 ? 14.572 10.529 69.480 1.00 14.35 99 GLU A O 1
ATOM 492 N N A MET A 1 70 ? 13.929 11.224 67.450 0.70 14.77 100 MET A N 1
ATOM 493 N N B MET A 1 70 ? 13.935 11.228 67.444 0.30 14.69 100 MET A N 1
ATOM 494 C CA A MET A 1 70 ? 12.531 10.933 67.702 0.70 15.51 100 MET A CA 1
ATOM 495 C CA B MET A 1 70 ? 12.532 10.937 67.685 0.30 15.27 100 MET A CA 1
ATOM 496 C C A MET A 1 70 ? 12.298 9.444 67.930 0.70 14.99 100 MET A C 1
ATOM 497 C C B MET A 1 70 ? 12.320 9.449 67.941 0.30 14.83 100 MET A C 1
ATOM 498 O O A MET A 1 70 ? 11.589 9.048 68.853 0.70 15.47 100 MET A O 1
ATOM 499 O O B MET A 1 70 ? 11.679 9.065 68.919 0.30 15.15 100 MET A O 1
ATOM 508 N N . VAL A 1 71 ? 12.863 8.604 67.072 1.00 14.24 101 VAL A N 1
ATOM 509 C CA . VAL A 1 71 ? 12.604 7.177 67.187 1.00 14.18 101 VAL A CA 1
ATOM 510 C C . VAL A 1 71 ? 13.355 6.539 68.358 1.00 13.60 101 VAL A C 1
ATOM 511 O O . VAL A 1 71 ? 12.828 5.632 69.011 1.00 13.78 101 VAL A O 1
ATOM 515 N N . GLU A 1 72 ? 14.569 7.001 68.650 1.00 13.22 102 GLU A N 1
ATOM 516 C CA . GLU A 1 72 ? 15.302 6.456 69.796 1.00 13.36 102 GLU A CA 1
ATOM 517 C C . GLU A 1 72 ? 14.559 6.760 71.085 1.00 14.56 102 GLU A C 1
ATOM 518 O O . GLU A 1 72 ? 14.467 5.927 71.982 1.00 14.83 102 GLU A O 1
ATOM 524 N N . LYS A 1 73 ? 14.003 7.955 71.194 1.00 15.25 103 LYS A N 1
ATOM 525 C CA . LYS A 1 73 ? 13.258 8.295 72.395 1.00 16.58 103 LYS A CA 1
ATOM 526 C C . LYS A 1 73 ? 11.983 7.477 72.513 1.00 17.15 103 LYS A C 1
ATOM 527 O O . LYS A 1 73 ? 11.643 6.954 73.581 1.00 17.58 103 LYS A O 1
ATOM 533 N N . LYS A 1 74 ? 11.254 7.367 71.409 1.00 17.38 104 LYS A N 1
ATOM 534 C CA . LYS A 1 74 ? 9.984 6.673 71.446 1.00 18.49 104 LYS A CA 1
ATOM 535 C C . LYS A 1 74 ? 10.147 5.196 71.742 1.00 18.52 104 LYS A C 1
ATOM 536 O O . LYS A 1 74 ? 9.454 4.650 72.604 1.00 19.50 104 LYS A O 1
ATOM 542 N N . PHE A 1 75 ? 11.042 4.539 71.015 1.00 17.97 105 PHE A N 1
ATOM 543 C CA . PHE A 1 75 ? 11.163 3.092 71.101 1.00 17.79 105 PHE A CA 1
ATOM 544 C C . PHE A 1 75 ? 12.186 2.653 72.147 1.00 17.31 105 PHE A C 1
ATOM 545 O O . PHE A 1 75 ? 12.289 1.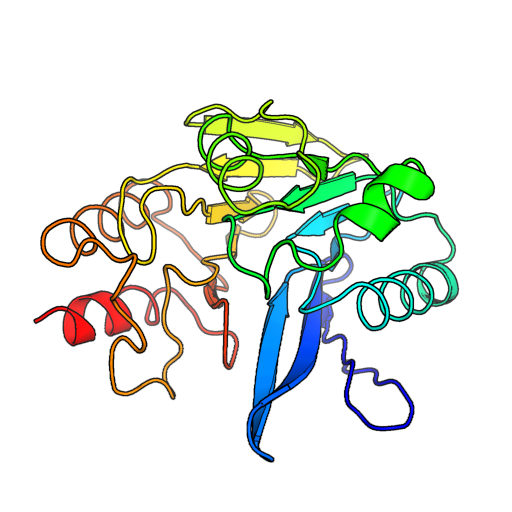467 72.442 1.00 17.66 105 PHE A O 1
ATOM 553 N N . GLN A 1 76 ? 12.922 3.609 72.710 1.00 16.84 106 GLN A N 1
ATOM 554 C CA . GLN A 1 76 ? 13.839 3.329 73.821 1.00 16.79 106 GLN A CA 1
ATOM 555 C C . GLN A 1 76 ? 14.925 2.329 73.443 1.00 15.73 106 GLN A C 1
ATOM 556 O O . GLN A 1 76 ? 15.257 1.422 74.214 1.00 17.21 106 GLN A O 1
ATOM 562 N N A LYS A 1 77 ? 15.530 2.552 72.289 0.70 14.50 107 LYS A N 1
ATOM 563 N N B LYS A 1 77 ? 15.459 2.497 72.232 0.30 14.66 107 LYS A N 1
ATOM 564 C CA A LYS A 1 77 ? 16.674 1.773 71.867 0.70 14.37 107 LYS A CA 1
ATOM 565 C CA B LYS A 1 77 ? 16.553 1.683 71.697 0.30 13.96 107 LYS A CA 1
ATOM 566 C C A LYS A 1 77 ? 17.355 2.554 70.756 0.70 13.16 107 LYS A C 1
ATOM 567 C C B LYS A 1 77 ? 17.383 2.598 70.811 0.30 12.88 107 LYS A C 1
ATOM 568 O O A LYS A 1 77 ? 16.812 3.543 70.264 0.70 13.59 107 LYS A O 1
ATOM 569 O O B LYS A 1 77 ? 16.958 3.709 70.506 0.30 12.83 107 LYS A O 1
ATOM 578 N N . ARG A 1 78 ? 18.568 2.151 70.409 1.00 11.86 108 ARG A N 1
ATOM 579 C CA . ARG A 1 78 ? 19.374 2.940 69.491 1.00 10.96 108 ARG A CA 1
ATOM 580 C C . ARG A 1 78 ? 19.116 2.530 68.040 1.00 11.00 108 ARG A C 1
ATOM 581 O O . ARG A 1 78 ? 18.860 1.354 67.755 1.00 11.70 108 ARG A O 1
ATOM 589 N N . VAL A 1 79 ? 19.254 3.489 67.122 1.00 10.89 109 VAL A N 1
ATOM 590 C CA . VAL A 1 79 ? 19.360 3.176 65.702 1.00 10.79 109 VAL A CA 1
ATOM 591 C C . VAL A 1 79 ? 20.748 2.598 65.444 1.00 10.78 109 VAL A C 1
ATOM 592 O O . VAL A 1 79 ? 21.762 3.239 65.712 1.00 11.42 109 VAL A O 1
ATOM 596 N N . THR A 1 80 ? 20.782 1.378 64.906 1.00 10.94 110 THR A N 1
ATOM 597 C CA . THR A 1 80 ? 22.050 0.684 64.709 1.00 11.12 110 THR A CA 1
ATOM 598 C C . THR A 1 80 ? 22.465 0.601 63.237 1.00 10.64 110 THR A C 1
ATOM 599 O O . THR A 1 80 ? 23.658 0.521 62.948 1.00 10.84 110 THR A O 1
ATOM 603 N N . ASP A 1 81 ? 21.483 0.598 62.336 1.00 10.47 111 ASP A N 1
ATOM 604 C CA . ASP A 1 81 ? 21.722 0.302 60.925 1.00 10.81 111 ASP A CA 1
ATOM 605 C C . ASP A 1 81 ? 20.713 1.074 60.089 1.00 10.13 111 ASP A C 1
ATOM 606 O O . ASP A 1 81 ? 19.560 1.247 60.496 1.00 10.67 111 ASP A O 1
ATOM 611 N N . VAL A 1 82 ? 21.144 1.458 58.887 1.00 9.96 112 VAL A N 1
ATOM 612 C CA . VAL A 1 82 ? 20.287 2.070 57.866 1.00 9.64 112 VAL A CA 1
ATOM 613 C C . VAL A 1 82 ? 20.599 1.381 56.543 1.00 9.63 112 VAL A C 1
ATOM 614 O O . VAL A 1 82 ? 21.762 1.138 56.244 1.00 11.15 112 VAL A O 1
ATOM 618 N N . ILE A 1 83 ? 19.566 1.085 55.767 1.00 9.48 113 ILE A N 1
ATOM 619 C CA . ILE A 1 83 ? 19.739 0.613 54.396 1.00 9.27 113 ILE A CA 1
ATOM 620 C C . ILE A 1 83 ? 19.445 1.773 53.452 1.00 9.59 113 ILE A C 1
ATOM 621 O O . ILE A 1 83 ? 18.356 2.331 53.489 1.00 10.49 113 ILE A O 1
ATOM 626 N N . ILE A 1 84 ? 20.412 2.123 52.603 1.00 9.62 114 ILE A N 1
ATOM 627 C CA . ILE A 1 84 ? 20.302 3.232 51.658 1.00 9.93 114 ILE A CA 1
ATOM 628 C C . ILE A 1 84 ? 19.954 2.658 50.287 1.00 10.02 114 ILE A C 1
ATOM 629 O O . ILE A 1 84 ? 20.684 1.815 49.752 1.00 10.87 114 ILE A O 1
ATOM 634 N N . THR A 1 85 ? 18.813 3.081 49.734 1.00 9.73 115 THR A N 1
ATOM 635 C CA . THR A 1 85 ? 18.264 2.387 48.571 1.00 9.91 115 THR A CA 1
ATOM 636 C C . THR A 1 85 ? 18.610 3.012 47.217 1.00 9.35 115 THR A C 1
ATOM 637 O O . THR A 1 85 ? 18.377 2.373 46.204 1.00 9.85 115 THR A O 1
ATOM 641 N N . HIS A 1 86 ? 19.140 4.236 47.199 1.00 9.50 116 HIS A N 1
ATOM 642 C CA . HIS A 1 86 ? 19.885 4.799 46.058 1.00 9.71 116 HIS A CA 1
ATOM 643 C C . HIS A 1 86 ? 20.579 6.072 46.481 1.00 9.95 116 HIS A C 1
ATOM 644 O O . HIS A 1 86 ? 20.470 6.492 47.673 1.00 11.46 116 HIS A O 1
ATOM 651 N N A ALA A 1 87 ? 21.431 6.599 45.590 0.50 10.77 117 ALA A N 1
ATOM 652 N N B ALA A 1 87 ? 21.376 6.656 45.579 0.50 10.43 117 ALA A N 1
ATOM 653 C CA A ALA A 1 87 ? 22.268 7.764 45.914 0.50 11.71 117 ALA A CA 1
ATOM 654 C CA B ALA A 1 87 ? 22.301 7.736 45.954 0.50 11.06 117 ALA A CA 1
ATOM 655 C C A ALA A 1 87 ? 21.637 9.096 45.455 0.50 12.50 117 ALA A C 1
ATOM 656 C C B ALA A 1 87 ? 21.754 9.185 45.841 0.50 11.61 117 ALA A C 1
ATOM 657 O O A ALA A 1 87 ? 22.239 9.835 44.656 0.50 13.55 117 ALA A O 1
ATOM 658 O O B ALA A 1 87 ? 22.532 10.145 45.943 0.50 12.63 117 ALA A O 1
ATOM 661 N N A HIS A 1 88 ? 20.410 9.378 45.867 0.50 12.62 118 HIS A N 1
ATOM 662 N N B HIS A 1 88 ? 20.445 9.356 45.665 0.50 11.80 118 HIS A N 1
ATOM 663 C CA A HIS A 1 88 ? 19.812 10.695 45.726 0.50 12.81 118 HIS A CA 1
ATOM 664 C CA B HIS A 1 88 ? 19.816 10.683 45.712 0.50 12.58 118 HIS A CA 1
ATOM 665 C C A HIS A 1 88 ? 19.682 11.261 47.129 0.50 13.15 118 HIS A C 1
ATOM 666 C C B HIS A 1 88 ? 19.718 11.258 47.129 0.50 13.25 118 HIS A C 1
ATOM 667 O O A HIS A 1 88 ? 19.639 10.512 48.107 0.50 12.62 118 HIS A O 1
ATOM 668 O O B HIS A 1 88 ? 19.640 10.508 48.105 0.50 12.94 118 HIS A O 1
ATOM 681 N N . ALA A 1 89 ? 19.578 12.572 47.245 1.00 13.66 119 ALA A N 1
ATOM 682 C CA . ALA A 1 89 ? 19.613 13.270 48.533 1.00 13.83 119 ALA A CA 1
ATOM 683 C C . ALA A 1 89 ? 18.517 12.843 49.516 1.00 13.82 119 ALA A C 1
ATOM 684 O O . ALA A 1 89 ? 18.741 12.813 50.718 1.00 14.56 119 ALA A O 1
ATOM 686 N N . ASP A 1 90 ? 17.317 12.579 49.023 1.00 13.41 120 ASP A N 1
ATOM 687 C CA . ASP A 1 90 ? 16.254 12.120 49.900 1.00 13.64 120 ASP A CA 1
ATOM 688 C C . ASP A 1 90 ? 16.586 10.824 50.636 1.00 13.37 120 ASP A C 1
ATOM 689 O O . ASP A 1 90 ? 16.112 10.581 51.751 1.00 14.88 120 ASP A O 1
ATOM 694 N N A ARG A 1 91 ? 17.337 9.949 49.965 0.70 12.86 121 ARG A N 1
ATOM 695 N N B ARG A 1 91 ? 17.461 10.024 50.035 0.30 13.33 121 ARG A N 1
ATOM 696 C CA A ARG A 1 91 ? 17.758 8.677 50.542 0.70 11.98 121 ARG A CA 1
ATOM 697 C CA B ARG A 1 91 ? 17.800 8.709 50.568 0.30 13.01 121 ARG A CA 1
ATOM 698 C C A ARG A 1 91 ? 18.989 8.807 51.441 0.70 12.36 121 ARG A C 1
ATOM 699 C C B ARG A 1 91 ? 19.057 8.715 51.374 0.30 12.85 121 ARG A C 1
ATOM 700 O O A ARG A 1 91 ? 19.042 8.245 52.543 0.70 12.13 121 ARG A O 1
ATOM 701 O O B ARG A 1 91 ? 19.172 8.025 52.393 0.30 12.81 121 ARG A O 1
ATOM 716 N N . ILE A 1 92 ? 19.996 9.515 50.920 1.00 12.45 122 ILE A N 1
ATOM 717 C CA . ILE A 1 92 ? 21.365 9.487 51.479 1.00 12.75 122 ILE A CA 1
ATOM 718 C C . ILE A 1 92 ? 21.846 10.781 52.131 1.00 12.82 122 ILE A C 1
ATOM 719 O O . ILE A 1 92 ? 22.984 10.868 52.619 1.00 12.66 122 ILE A O 1
ATOM 724 N N . GLY A 1 93 ? 20.980 11.787 52.133 1.00 13.21 123 GLY A N 1
ATOM 725 C CA . GLY A 1 93 ? 21.356 13.113 52.574 1.00 13.36 123 GLY A CA 1
ATOM 726 C C . GLY A 1 93 ? 21.862 13.169 53.997 1.00 13.15 123 GLY A C 1
ATOM 727 O O . GLY A 1 93 ? 22.575 14.099 54.339 1.00 14.00 123 GLY A O 1
ATOM 728 N N . GLY A 1 94 ? 21.500 12.199 54.820 1.00 12.56 124 GLY A N 1
ATOM 729 C CA . GLY A 1 94 ? 21.952 12.151 56.204 1.00 12.34 124 GLY A CA 1
ATOM 730 C C . GLY A 1 94 ? 23.152 11.265 56.455 1.00 11.96 124 GLY A C 1
ATOM 731 O O . GLY A 1 94 ? 23.434 10.946 57.608 1.00 12.05 124 GLY A O 1
ATOM 732 N N . ILE A 1 95 ? 23.872 10.864 55.414 1.00 11.96 125 ILE A N 1
ATOM 733 C CA . ILE A 1 95 ? 24.971 9.925 55.611 1.00 12.68 125 ILE A CA 1
ATOM 734 C C . ILE A 1 95 ? 26.061 10.437 56.558 1.00 12.42 125 ILE A C 1
ATOM 735 O O . ILE A 1 95 ? 26.604 9.648 57.318 1.00 12.43 125 ILE A O 1
ATOM 740 N N . LYS A 1 96 ? 26.365 11.727 56.546 1.00 12.74 126 LYS A N 1
ATOM 741 C CA . LYS A 1 96 ? 27.363 12.236 57.485 1.00 13.58 126 LYS A CA 1
ATOM 742 C C . LYS A 1 96 ? 26.964 11.949 58.928 1.00 12.97 126 LYS A C 1
ATOM 743 O O . LYS A 1 96 ? 27.794 11.548 59.751 1.00 13.72 126 LYS A O 1
ATOM 749 N N . THR A 1 97 ? 25.700 12.190 59.232 1.00 12.50 127 THR A N 1
ATOM 750 C CA . THR A 1 97 ? 25.183 11.934 60.569 1.00 12.25 127 THR A CA 1
ATOM 751 C C . THR A 1 97 ? 25.318 10.456 60.923 1.00 12.07 127 THR A C 1
ATOM 752 O O . THR A 1 97 ? 25.723 10.103 62.044 1.00 12.30 127 THR A O 1
ATOM 756 N N . LEU A 1 98 ? 24.946 9.573 59.997 1.00 12.03 128 LEU A N 1
ATOM 757 C CA . LEU A 1 98 ? 25.026 8.142 60.273 1.00 12.08 128 LEU A CA 1
ATOM 758 C C . LEU A 1 98 ? 26.465 7.760 60.610 1.00 12.55 128 LEU A C 1
ATOM 759 O O . LEU A 1 98 ? 26.731 7.076 61.597 1.00 13.00 128 LEU A O 1
ATOM 764 N N . LYS A 1 99 ? 27.400 8.188 59.777 1.00 13.40 129 LYS A N 1
ATOM 765 C CA . LYS A 1 99 ? 28.771 7.771 59.966 1.00 14.62 129 LYS A CA 1
ATOM 766 C C . LYS A 1 99 ? 29.348 8.288 61.276 1.00 14.38 129 LYS A C 1
ATOM 767 O O . LYS A 1 99 ? 30.022 7.540 61.996 1.00 15.23 129 LYS A O 1
ATOM 773 N N . GLU A 1 100 ? 29.083 9.542 61.614 1.00 13.88 130 GLU A N 1
ATOM 774 C CA . GLU A 1 100 ? 29.693 10.104 62.814 1.00 14.18 130 GLU A CA 1
ATOM 775 C C . GLU A 1 100 ? 29.079 9.550 64.094 1.00 13.43 130 GLU A C 1
ATOM 776 O O . GLU A 1 100 ? 29.737 9.592 65.134 1.00 13.95 130 GLU A O 1
ATOM 782 N N . ARG A 1 101 ? 27.855 9.030 64.029 1.00 12.80 131 ARG A N 1
ATOM 783 C CA . ARG A 1 101 ? 27.201 8.387 65.162 1.00 12.55 131 ARG A CA 1
ATOM 784 C C . ARG A 1 101 ? 27.493 6.899 65.269 1.00 12.38 131 ARG A C 1
ATOM 785 O O . ARG A 1 101 ? 27.054 6.253 66.215 1.00 12.39 131 ARG A O 1
ATOM 793 N N . GLY A 1 102 ? 28.221 6.341 64.307 1.00 12.40 132 GLY A N 1
ATOM 794 C CA . GLY A 1 102 ? 28.497 4.918 64.326 1.00 12.20 132 GLY A CA 1
ATOM 795 C C . GLY A 1 102 ? 27.306 4.056 63.956 1.00 12.18 132 GLY A C 1
ATOM 796 O O . GLY A 1 102 ? 27.203 2.917 64.408 1.00 12.78 132 GLY A O 1
ATOM 797 N N . ILE A 1 103 ? 26.427 4.599 63.126 1.00 11.50 133 ILE A N 1
ATOM 798 C CA . ILE A 1 103 ? 25.303 3.864 62.578 1.00 11.36 133 ILE A CA 1
ATOM 799 C C . ILE A 1 103 ? 25.752 3.264 61.253 1.00 11.71 133 ILE A C 1
ATOM 800 O O . ILE A 1 103 ? 26.225 3.983 60.388 1.00 12.99 133 ILE A O 1
ATOM 805 N N A LYS A 1 104 ? 25.609 1.954 61.095 0.50 11.64 134 LYS A N 1
ATOM 806 N N B LYS A 1 104 ? 25.592 1.954 61.086 0.50 11.62 134 LYS A N 1
ATOM 807 C CA A LYS A 1 104 ? 26.041 1.292 59.874 0.50 12.07 134 LYS A CA 1
ATOM 808 C CA B LYS A 1 104 ? 26.056 1.255 59.888 0.50 12.07 134 LYS A CA 1
ATOM 809 C C A LYS A 1 104 ? 25.133 1.714 58.731 0.50 11.43 134 LYS A C 1
ATOM 810 C C B LYS A 1 104 ? 25.151 1.559 58.695 0.50 11.48 134 LYS A C 1
ATOM 811 O O A LYS A 1 104 ? 23.918 1.727 58.877 0.50 11.67 134 LYS A O 1
ATOM 812 O O B LYS A 1 104 ? 23.954 1.284 58.763 0.50 11.87 134 LYS A O 1
ATOM 823 N N . ALA A 1 105 ? 25.729 2.083 57.609 1.00 11.34 135 ALA A N 1
ATOM 824 C CA . ALA A 1 105 ? 24.974 2.511 56.430 1.00 11.31 135 ALA A CA 1
ATOM 825 C C . ALA A 1 105 ? 25.216 1.518 55.308 1.00 11.22 135 ALA A C 1
ATOM 826 O O . ALA A 1 105 ? 26.256 1.548 54.662 1.00 12.75 135 ALA A O 1
ATOM 828 N N . HIS A 1 106 ? 24.266 0.615 55.099 1.00 10.45 136 HIS A N 1
ATOM 829 C CA . HIS A 1 106 ? 24.379 -0.428 54.108 1.00 10.04 136 HIS A CA 1
ATOM 830 C C . HIS A 1 106 ? 23.947 0.081 52.749 1.00 9.91 136 HIS A C 1
ATOM 831 O O . HIS A 1 106 ? 23.020 0.890 52.647 1.00 10.47 136 HIS A O 1
ATOM 838 N N . SER A 1 107 ? 24.588 -0.432 51.703 1.00 9.51 137 SER A N 1
ATOM 839 C CA . SER A 1 107 ? 24.216 -0.091 50.328 1.00 9.27 137 SER A CA 1
ATOM 840 C C . SER A 1 107 ? 24.837 -1.104 49.402 1.00 9.51 137 SER A C 1
ATOM 841 O O . SER A 1 107 ? 25.760 -1.821 49.793 1.00 10.24 137 SER A O 1
ATOM 844 N N . THR A 1 108 ? 24.419 -1.093 48.144 1.00 9.30 138 THR A N 1
ATOM 845 C CA . THR A 1 108 ? 25.174 -1.815 47.130 1.00 9.89 138 THR A CA 1
ATOM 846 C C . THR A 1 108 ? 26.492 -1.080 46.850 1.00 9.99 138 THR A C 1
ATOM 847 O O . THR A 1 108 ? 26.664 0.102 47.175 1.00 9.84 138 THR A O 1
ATOM 851 N N . ALA A 1 109 ? 27.416 -1.777 46.205 1.00 10.49 139 ALA A N 1
ATOM 852 C CA . ALA A 1 109 ? 28.652 -1.150 45.759 1.00 11.38 139 ALA A CA 1
ATOM 853 C C . ALA A 1 109 ? 28.376 -0.017 44.782 1.00 10.85 139 ALA A C 1
ATOM 854 O O . ALA A 1 109 ? 29.039 1.021 44.845 1.00 11.42 139 ALA A O 1
ATOM 856 N N . LEU A 1 110 ? 27.418 -0.204 43.882 1.00 10.41 140 LEU A N 1
ATOM 857 C CA . LEU A 1 110 ? 27.121 0.821 42.897 1.00 10.04 140 LEU A CA 1
ATOM 858 C C . LEU A 1 110 ? 26.586 2.083 43.586 1.00 9.74 140 LEU A C 1
ATOM 859 O O . LEU A 1 110 ? 26.977 3.188 43.243 1.00 10.42 140 LEU A O 1
ATOM 864 N N . THR A 1 111 ? 25.675 1.929 44.548 1.00 9.32 141 THR A N 1
ATOM 865 C CA . THR A 1 111 ? 25.201 3.086 45.273 1.00 9.45 141 THR A CA 1
ATOM 866 C C . THR A 1 111 ? 26.348 3.813 45.966 1.00 9.99 141 THR A C 1
ATOM 867 O O . THR A 1 111 ? 26.388 5.039 45.974 1.00 10.61 141 THR A O 1
ATOM 871 N N . ALA A 1 112 ? 27.282 3.071 46.559 1.00 10.48 142 ALA A N 1
ATOM 872 C CA . ALA A 1 112 ? 28.421 3.696 47.200 1.00 11.54 142 ALA A CA 1
ATOM 873 C C . ALA A 1 112 ? 29.304 4.449 46.180 1.00 12.36 142 ALA A C 1
ATOM 874 O O . ALA A 1 112 ? 29.783 5.534 46.481 1.00 13.40 142 ALA A O 1
ATOM 876 N N A GLU A 1 113 ? 29.505 3.843 44.996 0.50 11.76 143 GLU A N 1
ATOM 877 N N B GLU A 1 113 ? 29.521 3.892 45.008 0.50 13.29 143 GLU A N 1
ATOM 878 C CA A GLU A 1 113 ? 30.299 4.410 43.885 0.50 11.52 143 GLU A CA 1
ATOM 879 C CA B GLU A 1 113 ? 30.307 4.588 44.010 0.50 14.56 143 GLU A CA 1
ATOM 880 C C A GLU A 1 113 ? 29.690 5.728 43.394 0.50 12.33 143 GLU A C 1
ATOM 881 C C B GLU A 1 113 ? 29.645 5.869 43.597 0.50 14.11 143 GLU A C 1
ATOM 882 O O A GLU A 1 113 ? 30.410 6.689 43.119 0.50 12.23 143 GLU A O 1
ATOM 883 O O B GLU A 1 113 ? 30.274 6.932 43.530 0.50 14.40 143 GLU A O 1
ATOM 894 N N . LEU A 1 114 ? 28.361 5.769 43.293 1.00 13.15 144 LEU A N 1
ATOM 895 C CA . LEU A 1 114 ? 27.630 6.951 42.877 1.00 13.43 144 LEU A CA 1
ATOM 896 C C . LEU A 1 114 ? 27.628 8.011 43.981 1.00 13.82 144 LEU A C 1
ATOM 897 O O . LEU A 1 114 ? 27.782 9.201 43.703 1.00 15.35 144 LEU A O 1
ATOM 902 N N . ALA A 1 115 ? 27.472 7.586 45.233 1.00 13.47 145 ALA A N 1
ATOM 903 C CA . ALA A 1 115 ? 27.537 8.518 46.348 1.00 13.95 145 ALA A CA 1
ATOM 904 C C . ALA A 1 115 ? 28.881 9.252 46.328 1.00 14.40 145 ALA A C 1
ATOM 905 O O . ALA A 1 115 ? 28.923 10.485 46.430 1.00 15.31 145 ALA A O 1
ATOM 907 N N . LYS A 1 116 ? 29.975 8.503 46.174 1.00 14.69 146 LYS A N 1
ATOM 908 C CA . LYS A 1 116 ? 31.326 9.067 46.151 1.00 15.99 146 LYS A CA 1
ATOM 909 C C . LYS A 1 116 ? 31.501 10.022 44.997 1.00 16.58 146 LYS A C 1
ATOM 910 O O . LYS A 1 116 ? 32.063 11.116 45.168 1.00 17.31 146 LYS A O 1
ATOM 916 N N . LYS A 1 117 ? 31.041 9.609 43.829 1.00 17.13 147 LYS A N 1
ATOM 917 C CA . LYS A 1 117 ? 31.150 10.447 42.646 1.00 18.12 147 LYS A CA 1
ATOM 918 C C . LYS A 1 117 ? 30.475 11.794 42.881 1.00 18.05 147 LYS A C 1
ATOM 919 O O . LYS A 1 117 ? 30.955 12.828 42.393 1.00 18.96 147 LYS A O 1
ATOM 925 N N A ASN A 1 118 ? 29.378 11.781 43.634 0.50 17.51 148 ASN A N 1
ATOM 926 N N B ASN A 1 118 ? 29.358 11.773 43.609 0.50 17.87 148 ASN A N 1
ATOM 927 C CA A ASN A 1 118 ? 28.568 12.970 43.855 0.50 17.23 148 ASN A CA 1
ATOM 928 C CA B ASN A 1 118 ? 28.538 12.958 43.833 0.50 17.98 148 ASN A CA 1
ATOM 929 C C A ASN A 1 118 ? 28.851 13.683 45.169 0.50 17.35 148 ASN A C 1
ATOM 930 C C B ASN A 1 118 ? 28.930 13.769 45.077 0.50 17.62 148 ASN A C 1
ATOM 931 O O A ASN A 1 118 ? 28.073 14.529 45.620 0.50 17.31 148 ASN A O 1
ATOM 932 O O B ASN A 1 118 ? 28.303 14.785 45.389 0.50 17.34 148 ASN A O 1
ATOM 941 N N . GLY A 1 119 ? 29.977 13.345 45.775 1.00 17.57 149 GLY A N 1
ATOM 942 C CA . GLY A 1 119 ? 30.486 14.103 46.903 1.00 17.92 149 GLY A CA 1
ATOM 943 C C . GLY A 1 119 ? 29.918 13.774 48.267 1.00 18.37 149 GLY A C 1
ATOM 944 O O . GLY A 1 119 ? 30.189 14.499 49.214 1.00 19.38 149 GLY A O 1
ATOM 945 N N . TYR A 1 120 ? 29.147 12.697 48.382 1.00 17.98 150 TYR A N 1
ATOM 946 C CA . TYR A 1 120 ? 28.642 12.256 49.673 1.00 18.24 150 TYR A CA 1
ATOM 947 C C . TYR A 1 120 ? 29.627 11.296 50.305 1.00 18.01 150 TYR A C 1
ATOM 948 O O . TYR A 1 120 ? 30.373 10.600 49.607 1.00 18.68 150 TYR A O 1
ATOM 957 N N . GLU A 1 121 ? 29.587 11.208 51.627 1.00 17.74 151 GLU A N 1
ATOM 958 C CA . GLU A 1 121 ? 30.315 10.161 52.312 1.00 17.06 151 GLU A CA 1
ATOM 959 C C . GLU A 1 121 ? 29.752 8.819 51.886 1.00 16.21 151 GLU A C 1
ATOM 960 O O . GLU A 1 121 ? 28.585 8.710 51.492 1.00 15.72 151 GLU A O 1
ATOM 966 N N . GLU A 1 122 ? 30.598 7.800 51.949 1.00 16.62 152 GLU A N 1
ATOM 967 C CA . GLU A 1 122 ? 30.238 6.524 51.360 1.00 16.95 152 GLU A CA 1
ATOM 968 C C . GLU A 1 122 ? 29.576 5.578 52.342 1.00 15.51 152 GLU A C 1
ATOM 969 O O . GLU A 1 122 ? 30.081 5.355 53.442 1.00 15.40 152 GLU A O 1
ATOM 975 N N . PRO A 1 123 ? 28.473 4.971 51.931 1.00 14.73 153 PRO A N 1
ATOM 976 C CA . PRO A 1 123 ? 27.961 3.816 52.656 1.00 13.52 153 PRO A CA 1
ATOM 977 C C . PRO A 1 123 ? 28.834 2.598 52.389 1.00 12.55 153 PRO A C 1
ATOM 978 O O . PRO A 1 123 ? 29.844 2.673 51.687 1.00 13.22 153 PRO A O 1
ATOM 982 N N . LEU A 1 124 ? 28.456 1.464 52.961 1.00 12.41 154 LEU A N 1
ATOM 983 C CA . LEU A 1 124 ? 29.348 0.312 53.053 1.00 12.49 154 LEU A CA 1
ATOM 984 C C . LEU A 1 124 ? 29.566 -0.435 51.746 1.00 12.44 154 LEU A C 1
ATOM 985 O O . LEU A 1 124 ? 30.595 -1.100 51.591 1.00 13.63 154 LEU A O 1
ATOM 990 N N . GLY A 1 125 ? 28.627 -0.386 50.817 1.00 11.74 155 GLY A N 1
ATOM 991 C CA . GLY A 1 125 ? 28.806 -1.140 49.591 1.00 11.71 155 GLY A CA 1
ATOM 992 C C . GLY A 1 125 ? 28.795 -2.645 49.804 1.00 12.35 155 GLY A C 1
ATOM 993 O O . GLY A 1 125 ? 29.413 -3.376 49.024 1.00 14.22 155 GLY A O 1
ATOM 994 N N . ASP A 1 126 ? 28.085 -3.107 50.831 1.00 11.79 156 ASP A N 1
ATOM 995 C CA . ASP A 1 126 ? 28.051 -4.492 51.246 1.00 12.60 156 ASP A CA 1
ATOM 996 C C . ASP A 1 126 ? 26.926 -5.326 50.633 1.00 13.19 156 ASP A C 1
ATOM 997 O O . ASP A 1 126 ? 26.977 -6.549 50.688 1.00 15.15 156 ASP A O 1
ATOM 1002 N N . LEU A 1 127 ? 25.893 -4.695 50.101 1.00 12.06 157 LEU A N 1
ATOM 1003 C CA . LEU A 1 127 ? 24.732 -5.423 49.610 1.00 12.15 157 LEU A CA 1
ATOM 1004 C C . LEU A 1 127 ? 24.979 -5.926 48.192 1.00 12.88 157 LEU A C 1
ATOM 1005 O O . LEU A 1 127 ? 25.523 -5.206 47.362 1.00 13.38 157 LEU A O 1
ATOM 1010 N N . GLN A 1 128 ? 24.562 -7.158 47.934 1.00 14.08 158 GLN A N 1
ATOM 1011 C CA . GLN A 1 128 ? 24.710 -7.802 46.643 1.00 14.98 158 GLN A CA 1
ATOM 1012 C C . GLN A 1 128 ? 23.401 -7.683 45.866 1.00 15.00 158 GLN A C 1
ATOM 1013 O O . GLN A 1 128 ? 22.578 -6.836 46.162 1.00 17.23 158 GLN A O 1
ATOM 1019 N N . THR A 1 129 ? 23.205 -8.480 44.834 1.00 13.79 159 THR A N 1
ATOM 1020 C CA . THR A 1 129 ? 21.938 -8.398 44.119 1.00 13.95 159 THR A CA 1
ATOM 1021 C C . THR A 1 129 ? 20.796 -8.861 45.011 1.00 13.29 159 THR A C 1
ATOM 1022 O O . THR A 1 129 ? 19.725 -8.256 45.024 1.00 13.25 159 THR A O 1
ATOM 1026 N N . VAL A 1 130 ? 21.017 -9.942 45.744 1.00 13.09 160 VAL A N 1
ATOM 1027 C CA . VAL A 1 130 ? 20.115 -10.371 46.804 1.00 13.94 160 VAL A CA 1
ATOM 1028 C C . VAL A 1 130 ? 20.937 -10.487 48.077 1.00 13.92 160 VAL A C 1
ATOM 1029 O O . VAL A 1 130 ? 21.946 -11.194 48.096 1.00 15.05 160 VAL A O 1
ATOM 1033 N N . THR A 1 131 ? 20.520 -9.804 49.140 1.00 13.27 161 THR A N 1
ATOM 1034 C CA . THR A 1 131 ? 21.173 -9.940 50.442 1.00 13.51 161 THR A CA 1
ATOM 1035 C C . THR A 1 131 ? 20.110 -10.157 51.490 1.00 13.87 161 THR A C 1
ATOM 1036 O O . THR A 1 131 ? 19.095 -9.491 51.509 1.00 13.91 161 THR A O 1
ATOM 1040 N N . ASN A 1 132 ? 20.350 -11.141 52.343 1.00 14.57 162 ASN A N 1
ATOM 1041 C CA . ASN A 1 132 ? 19.456 -11.416 53.469 1.00 16.42 162 ASN A CA 1
ATOM 1042 C C . ASN A 1 132 ? 20.132 -11.057 54.775 1.00 17.24 162 ASN A C 1
ATOM 1043 O O . ASN A 1 132 ? 21.214 -11.545 55.080 1.00 18.42 162 ASN A O 1
ATOM 1048 N N . LEU A 1 133 ? 19.468 -10.182 55.526 1.00 17.57 163 LEU A N 1
ATOM 1049 C CA . LEU A 1 133 ? 19.938 -9.675 56.806 1.00 18.29 163 LEU A CA 1
ATOM 1050 C C . LEU A 1 133 ? 18.955 -10.061 57.894 1.00 18.48 163 LEU A C 1
ATOM 1051 O O . LEU A 1 133 ? 17.766 -10.272 57.635 1.00 18.24 163 LEU A O 1
ATOM 1056 N N . LYS A 1 134 ? 19.447 -10.140 59.123 1.00 19.28 164 LYS A N 1
ATOM 1057 C CA . LYS A 1 134 ? 18.573 -10.369 60.261 1.00 20.44 164 LYS A CA 1
ATOM 1058 C C . LYS A 1 134 ? 19.029 -9.479 61.399 1.00 20.42 164 LYS A C 1
ATOM 1059 O O . LYS A 1 134 ? 20.214 -9.428 61.723 1.00 21.38 164 LYS A O 1
ATOM 1064 N N . PHE A 1 135 ? 18.075 -8.757 61.971 1.00 20.32 165 PHE A N 1
ATOM 1065 C CA . PHE A 1 135 ? 18.325 -7.851 63.086 1.00 20.78 165 PHE A CA 1
ATOM 1066 C C . PHE A 1 135 ? 17.404 -8.259 64.220 1.00 21.42 165 PHE A C 1
ATOM 1067 O O . PHE A 1 135 ? 16.205 -8.039 64.149 1.00 21.24 165 PHE A O 1
ATOM 1075 N N . GLY A 1 136 ? 17.957 -8.842 65.278 1.00 22.44 166 GLY A N 1
ATOM 1076 C CA . GLY A 1 136 ? 17.108 -9.475 66.266 1.00 22.76 166 GLY A CA 1
ATOM 1077 C C . GLY A 1 136 ? 16.318 -10.539 65.537 1.00 22.93 166 GLY A C 1
ATOM 1078 O O . GLY A 1 136 ? 16.903 -11.380 64.861 1.00 24.25 166 GLY A O 1
ATOM 1079 N N A ASN A 1 137 ? 14.995 -10.496 65.648 0.50 22.22 167 ASN A N 1
ATOM 1080 N N B ASN A 1 137 ? 14.999 -10.496 65.676 0.50 22.41 167 ASN A N 1
ATOM 1081 C CA A ASN A 1 137 ? 14.149 -11.450 64.939 0.50 21.72 167 ASN A CA 1
ATOM 1082 C CA B ASN A 1 137 ? 14.128 -11.429 64.978 0.50 22.60 167 ASN A CA 1
ATOM 1083 C C A ASN A 1 137 ? 13.650 -10.909 63.598 0.50 21.14 167 ASN A C 1
ATOM 1084 C C B ASN A 1 137 ? 13.561 -10.861 63.681 0.50 21.88 167 ASN A C 1
ATOM 1085 O O A ASN A 1 137 ? 12.976 -11.619 62.851 0.50 21.31 167 ASN A O 1
ATOM 1086 O O B ASN A 1 137 ? 12.733 -11.513 63.049 0.50 22.69 167 ASN A O 1
ATOM 1092 N N . MET A 1 138 ? 13.987 -9.660 63.286 1.00 20.48 168 MET A N 1
ATOM 1093 C CA . MET A 1 138 ? 13.481 -9.014 62.068 1.00 19.19 168 MET A CA 1
ATOM 1094 C C . MET A 1 138 ? 14.293 -9.413 60.846 1.00 18.48 168 MET A C 1
ATOM 1095 O O . MET A 1 138 ? 15.477 -9.098 60.744 1.00 19.13 168 MET A O 1
ATOM 1100 N N . LYS A 1 139 ? 13.643 -10.088 59.902 1.00 17.37 169 LYS A N 1
ATOM 1101 C CA . LYS A 1 139 ? 14.290 -10.492 58.654 1.00 16.83 169 LYS A CA 1
ATOM 1102 C C . LYS A 1 139 ? 14.105 -9.430 57.587 1.00 15.58 169 LYS A C 1
ATOM 1103 O O . LYS A 1 139 ? 13.010 -8.905 57.405 1.00 15.47 169 LYS A O 1
ATOM 1108 N N . VAL A 1 140 ? 15.185 -9.133 56.868 1.00 14.80 170 VAL A N 1
ATOM 1109 C CA . VAL A 1 140 ? 15.162 -8.127 55.818 1.00 14.21 170 VAL A CA 1
ATOM 1110 C C . VAL A 1 140 ? 15.894 -8.657 54.595 1.00 13.97 170 VAL A C 1
ATOM 1111 O O . VAL A 1 140 ? 17.037 -9.093 54.703 1.00 15.47 170 VAL A O 1
ATOM 1115 N N . GLU A 1 141 ? 15.249 -8.593 53.434 1.00 13.11 171 GLU A N 1
ATOM 1116 C CA . GLU A 1 141 ? 15.914 -8.939 52.196 1.00 12.96 171 GLU A CA 1
ATOM 1117 C C . GLU A 1 141 ? 16.059 -7.674 51.355 1.00 12.34 171 GLU A C 1
ATOM 1118 O O . GLU A 1 141 ? 15.104 -6.904 51.213 1.00 13.05 171 GLU A O 1
ATOM 1124 N N . THR A 1 142 ? 17.239 -7.458 50.783 1.00 11.31 172 THR A N 1
ATOM 1125 C CA . THR A 1 142 ? 17.415 -6.390 49.808 1.00 10.96 172 THR A CA 1
ATOM 1126 C C . THR A 1 142 ? 17.557 -7.013 48.422 1.00 10.74 172 THR A C 1
ATOM 1127 O O . THR A 1 142 ? 18.150 -8.089 48.267 1.00 11.70 172 THR A O 1
ATOM 1131 N N . PHE A 1 143 ? 17.020 -6.340 47.406 1.00 10.29 173 PHE A N 1
ATOM 1132 C CA . PHE A 1 143 ? 17.005 -6.877 46.048 1.00 10.24 173 PHE A CA 1
ATOM 1133 C C . PHE A 1 143 ? 17.246 -5.767 45.061 1.00 9.90 173 PHE A C 1
ATOM 1134 O O . PHE A 1 143 ? 16.544 -4.747 45.070 1.00 9.87 173 PHE A O 1
ATOM 1142 N N . TYR A 1 144 ? 18.241 -5.948 44.201 1.00 9.89 174 TYR A N 1
ATOM 1143 C CA . TYR A 1 144 ? 18.492 -5.061 43.080 1.00 9.87 174 TYR A CA 1
ATOM 1144 C C . TYR A 1 144 ? 17.791 -5.631 41.845 1.00 10.30 174 TYR A C 1
ATOM 1145 O O . TYR A 1 144 ? 18.204 -6.663 41.332 1.00 11.16 174 TYR A O 1
ATOM 1154 N N . PRO A 1 145 ? 16.711 -4.986 41.374 1.00 10.00 175 PRO A N 1
ATOM 1155 C CA . PRO A 1 145 ? 15.921 -5.548 40.277 1.00 10.67 175 PRO A CA 1
ATOM 1156 C C . PRO A 1 145 ? 16.370 -5.098 38.899 1.00 11.24 175 PRO A C 1
ATOM 1157 O O . PRO A 1 145 ? 15.821 -5.575 37.901 1.00 12.19 175 PRO A O 1
ATOM 1161 N N . GLY A 1 146 ? 17.348 -4.199 38.848 1.00 10.67 176 GLY A N 1
ATOM 1162 C CA . GLY A 1 146 ? 17.769 -3.562 37.617 1.00 10.79 176 GLY A CA 1
ATOM 1163 C C . GLY A 1 146 ? 17.528 -2.067 37.637 1.00 10.12 176 GLY A C 1
ATOM 1164 O O . GLY A 1 146 ? 17.040 -1.491 38.618 1.00 10.38 176 GLY A O 1
ATOM 1165 N N . LYS A 1 147 ? 17.927 -1.428 36.547 1.00 10.29 177 LYS A N 1
ATOM 1166 C CA . LYS A 1 147 ? 17.886 0.014 36.439 1.00 10.27 177 LYS A CA 1
ATOM 1167 C C . LYS A 1 147 ? 16.449 0.496 36.277 1.00 10.48 177 LYS A C 1
ATOM 1168 O O . LYS A 1 147 ? 15.621 -0.166 35.656 1.00 11.61 177 LYS A O 1
ATOM 1174 N N . GLY A 1 148 ? 16.147 1.681 36.798 1.00 10.29 178 GLY A N 1
ATOM 1175 C CA . GLY A 1 148 ? 14.807 2.222 36.670 1.00 10.57 178 GLY A CA 1
ATOM 1176 C C . GLY A 1 148 ? 14.766 3.703 36.963 1.00 10.25 178 GLY A C 1
ATOM 1177 O O . GLY A 1 148 ? 15.175 4.522 36.145 1.00 10.79 178 GLY A O 1
ATOM 1178 N N . HIS A 1 149 ? 14.266 4.049 38.143 1.00 10.28 179 HIS A N 1
ATOM 1179 C CA . HIS A 1 149 ? 14.310 5.419 38.599 1.00 10.21 179 HIS A CA 1
ATOM 1180 C C . HIS A 1 149 ? 15.736 5.964 38.606 1.00 10.03 179 HIS A C 1
ATOM 1181 O O . HIS A 1 149 ? 15.984 7.104 38.213 1.00 10.46 179 HIS A O 1
ATOM 1188 N N . THR A 1 150 ? 16.670 5.135 39.069 1.00 9.56 180 THR A N 1
ATOM 1189 C CA . THR A 1 150 ? 18.090 5.364 38.920 1.00 9.31 180 THR A CA 1
ATOM 1190 C C . THR A 1 150 ? 18.741 4.055 38.495 1.00 9.29 180 THR A C 1
ATOM 1191 O O . THR A 1 150 ? 18.125 2.989 38.477 1.00 9.90 180 THR A O 1
ATOM 1195 N N A GLU A 1 151 ? 20.023 4.101 38.179 0.50 9.35 181 GLU A N 1
ATOM 1196 N N B GLU A 1 151 ? 20.035 4.144 38.225 0.50 9.43 181 GLU A N 1
ATOM 1197 C CA A GLU A 1 151 ? 20.717 2.881 37.789 0.50 9.73 181 GLU A CA 1
ATOM 1198 C CA B GLU A 1 151 ? 20.859 3.005 37.837 0.50 9.91 181 GLU A CA 1
ATOM 1199 C C A GLU A 1 151 ? 20.825 1.912 38.964 0.50 9.25 181 GLU A C 1
ATOM 1200 C C B GLU A 1 151 ? 21.004 1.975 38.951 0.50 9.41 181 GLU A C 1
ATOM 1201 O O A GLU A 1 151 ? 20.831 0.709 38.744 0.50 9.41 181 GLU A O 1
ATOM 1202 O O B GLU A 1 151 ? 21.267 0.805 38.685 0.50 9.18 181 GLU A O 1
ATOM 1213 N N . ASP A 1 152 ? 20.894 2.440 40.191 1.00 9.01 182 ASP A N 1
ATOM 1214 C CA . ASP A 1 152 ? 21.268 1.679 41.365 1.00 9.02 182 ASP A CA 1
ATOM 1215 C C . ASP A 1 152 ? 20.120 1.291 42.294 1.00 8.81 182 ASP A C 1
ATOM 1216 O O . ASP A 1 152 ? 20.338 0.565 43.263 1.00 9.45 182 ASP A O 1
ATOM 1221 N N . ASN A 1 153 ? 18.902 1.756 42.027 1.00 8.77 183 ASN A N 1
ATOM 1222 C CA . ASN A 1 153 ? 17.800 1.564 42.963 1.00 8.46 183 ASN A CA 1
ATOM 1223 C C . ASN A 1 153 ? 17.613 0.109 43.393 1.00 8.28 183 ASN A C 1
ATOM 1224 O O . ASN A 1 153 ? 17.582 -0.816 42.572 1.00 8.82 183 ASN A O 1
ATOM 1229 N N . ILE A 1 154 ? 17.437 -0.082 44.710 1.00 8.51 184 ILE A N 1
ATOM 1230 C CA . ILE A 1 154 ? 17.086 -1.368 45.265 1.00 8.54 184 ILE A CA 1
ATOM 1231 C C . ILE A 1 154 ? 15.738 -1.281 45.965 1.00 8.74 184 ILE A C 1
ATOM 1232 O O . ILE A 1 154 ? 15.277 -0.192 46.335 1.00 9.10 184 ILE A O 1
ATOM 1237 N N . VAL A 1 155 ? 15.130 -2.448 46.163 1.00 9.02 185 VAL A N 1
ATOM 1238 C CA . VAL A 1 155 ? 13.927 -2.581 46.989 1.00 9.38 185 VAL A CA 1
ATOM 1239 C C . VAL A 1 155 ? 14.282 -3.385 48.225 1.00 9.54 185 VAL A C 1
ATOM 1240 O O . VAL A 1 155 ? 15.301 -4.085 48.275 1.00 9.95 185 VAL A O 1
ATOM 1244 N N . VAL A 1 156 ? 13.432 -3.259 49.238 1.00 9.73 186 VAL A N 1
ATOM 1245 C CA . VAL A 1 156 ? 13.616 -3.967 50.498 1.00 10.37 186 VAL A CA 1
ATOM 1246 C C . VAL A 1 156 ? 12.332 -4.730 50.807 1.00 10.88 186 VAL A C 1
ATOM 1247 O O . VAL A 1 156 ? 11.232 -4.203 50.684 1.00 12.02 186 VAL A O 1
ATOM 1251 N N . TRP A 1 157 ? 12.486 -5.984 51.199 1.00 11.38 187 TRP A N 1
ATOM 1252 C CA . TRP A 1 157 ? 11.365 -6.888 51.443 1.00 12.14 187 TRP A CA 1
ATOM 1253 C C . TRP A 1 157 ? 11.434 -7.396 52.870 1.00 12.26 187 TRP A C 1
ATOM 1254 O O . TRP A 1 157 ? 12.505 -7.786 53.337 1.00 12.70 187 TRP A O 1
ATOM 1265 N N . LEU A 1 158 ? 10.284 -7.394 53.537 1.00 12.73 188 LEU A N 1
ATOM 1266 C CA . LEU A 1 158 ? 10.162 -7.942 54.884 1.00 13.66 188 LEU A CA 1
ATOM 1267 C C . LEU A 1 158 ? 9.347 -9.223 54.773 1.00 14.47 188 LEU A C 1
ATOM 1268 O O . LEU A 1 158 ? 8.114 -9.182 54.724 1.00 14.97 188 LEU A O 1
ATOM 1273 N N . PRO A 1 159 ? 10.023 -10.376 54.707 1.00 15.53 189 PRO A N 1
ATOM 1274 C CA . PRO A 1 159 ? 9.294 -11.613 54.413 1.00 16.88 189 PRO A CA 1
ATOM 1275 C C . PRO A 1 159 ? 8.331 -12.046 55.521 1.00 17.76 189 PRO A C 1
ATOM 1276 O O . PRO A 1 159 ? 7.439 -12.845 55.234 1.00 18.45 189 PRO A O 1
ATOM 1280 N N . GLN A 1 160 ? 8.486 -11.534 56.741 1.00 18.07 190 GLN A N 1
ATOM 1281 C CA . GLN A 1 160 ? 7.575 -11.913 57.832 1.00 18.65 190 GLN A CA 1
ATOM 1282 C C . GLN A 1 160 ? 6.250 -11.166 57.754 1.00 19.16 190 GLN A C 1
ATOM 1283 O O . GLN A 1 160 ? 5.298 -11.514 58.457 1.00 20.26 190 GLN A O 1
ATOM 1289 N N . TYR A 1 161 ? 6.186 -10.167 56.876 1.00 18.78 191 TYR A N 1
ATOM 1290 C CA . TYR A 1 161 ? 5.015 -9.308 56.748 1.00 18.93 191 TYR A CA 1
ATOM 1291 C C . TYR A 1 161 ? 4.552 -9.162 55.299 1.00 18.34 191 TYR A C 1
ATOM 1292 O O . TYR A 1 161 ? 3.504 -8.575 55.046 1.00 19.03 191 TYR A O 1
ATOM 1301 N N . ASN A 1 162 ? 5.355 -9.672 54.362 1.00 17.40 192 ASN A N 1
ATOM 1302 C CA . ASN A 1 162 ? 5.157 -9.444 52.927 1.00 16.90 192 ASN A CA 1
ATOM 1303 C C . ASN A 1 162 ? 4.939 -7.961 52.624 1.00 15.71 192 ASN A C 1
ATOM 1304 O O . ASN A 1 162 ? 4.049 -7.573 51.867 1.00 16.19 192 ASN A O 1
ATOM 1309 N N . ILE A 1 163 ? 5.800 -7.141 53.233 1.00 14.91 193 ILE A N 1
ATOM 1310 C CA . ILE A 1 163 ? 5.828 -5.713 52.971 1.00 14.48 193 ILE A CA 1
ATOM 1311 C C . ILE A 1 163 ? 7.013 -5.41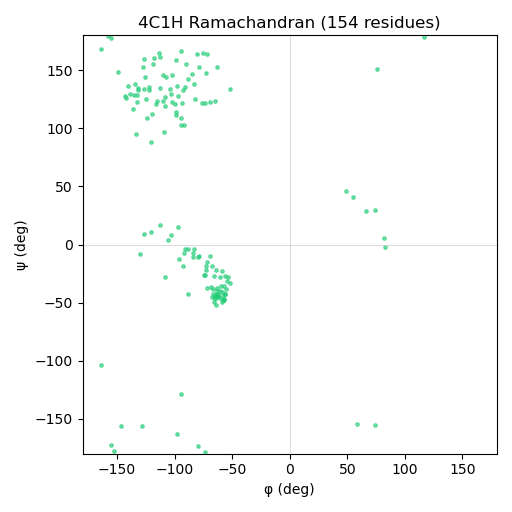3 52.057 1.00 13.37 193 ILE A C 1
ATOM 1312 O O . ILE A 1 163 ? 8.147 -5.806 52.340 1.00 13.40 193 ILE A O 1
ATOM 1317 N N . LEU A 1 164 ? 6.741 -4.679 50.980 1.00 13.07 194 LEU A N 1
ATOM 1318 C CA . LEU A 1 164 ? 7.773 -4.245 50.046 1.00 12.73 194 LEU A CA 1
ATOM 1319 C C . LEU A 1 164 ? 8.005 -2.752 50.208 1.00 12.14 194 LEU A C 1
ATOM 1320 O O . LEU A 1 164 ? 7.053 -1.965 50.092 1.00 13.02 194 LEU A O 1
ATOM 1325 N N . VAL A 1 165 ? 9.264 -2.370 50.422 1.00 11.27 195 VAL A N 1
ATOM 1326 C CA . VAL A 1 165 ? 9.652 -0.975 50.313 1.00 11.38 195 VAL A CA 1
ATOM 1327 C C . VAL A 1 165 ? 10.113 -0.769 48.881 1.00 10.96 195 VAL A C 1
ATOM 1328 O O . VAL A 1 165 ? 11.206 -1.188 48.492 1.00 11.01 195 VAL A O 1
ATOM 1332 N N . GLY A 1 166 ? 9.251 -0.163 48.078 1.00 11.58 196 GLY A N 1
ATOM 1333 C CA . GLY A 1 166 ? 9.594 0.075 46.693 1.00 11.59 196 GLY A CA 1
ATOM 1334 C C . GLY A 1 166 ? 10.591 1.191 46.475 1.00 10.96 196 GLY A C 1
ATOM 1335 O O . GLY A 1 166 ? 11.306 1.207 45.473 1.00 10.74 196 GLY A O 1
ATOM 1336 N N . GLY A 1 167 ? 10.631 2.142 47.400 1.00 11.23 197 GLY A N 1
ATOM 1337 C CA . GLY A 1 167 ? 11.471 3.299 47.253 1.00 10.81 197 GLY A CA 1
ATOM 1338 C C . GLY A 1 167 ? 11.080 4.031 45.964 1.00 10.08 197 GLY A C 1
ATOM 1339 O O . GLY A 1 167 ? 9.887 3.979 45.507 1.00 10.40 197 GLY A O 1
ATOM 1340 N N . CYS A 1 168 ? 12.016 4.777 45.387 1.00 9.86 198 CYS A N 1
ATOM 1341 C CA . CYS A 1 168 ? 11.611 5.745 44.385 1.00 10.29 198 CYS A CA 1
ATOM 1342 C C . CYS A 1 168 ? 11.452 5.066 43.002 1.00 10.04 198 CYS A C 1
ATOM 1343 O O . CYS A 1 168 ? 10.986 5.707 42.031 1.00 9.85 198 CYS A O 1
ATOM 1346 N N . LEU A 1 169 ? 11.773 3.778 42.911 1.00 10.02 199 LEU A N 1
ATOM 1347 C CA . LEU A 1 169 ? 11.409 2.915 41.759 1.00 10.30 199 LEU A CA 1
ATOM 1348 C C . LEU A 1 169 ? 9.898 2.833 4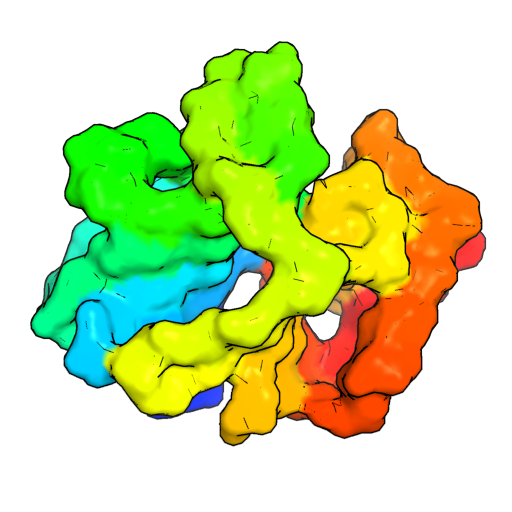1.595 1.00 10.68 199 LEU A C 1
ATOM 1349 O O . LEU A 1 169 ? 9.427 2.552 40.493 1.00 11.50 199 LEU A O 1
ATOM 1354 N N . VAL A 1 170 ? 9.142 2.988 42.667 1.00 10.80 200 VAL A N 1
ATOM 1355 C CA . VAL A 1 170 ? 7.706 2.763 42.659 1.00 11.77 200 VAL A CA 1
ATOM 1356 C C . VAL A 1 170 ? 6.993 4.068 42.935 1.00 12.36 200 VAL A C 1
ATOM 1357 O O . VAL A 1 170 ? 7.238 4.719 43.951 1.00 12.81 200 VAL A O 1
ATOM 1361 N N . LYS A 1 171 ? 6.115 4.442 42.000 1.00 13.28 201 LYS A N 1
ATOM 1362 C CA . LYS A 1 171 ? 5.342 5.672 42.102 1.00 14.54 201 LYS A CA 1
ATOM 1363 C C . LYS A 1 171 ? 4.037 5.470 42.858 1.00 15.16 201 LYS A C 1
ATOM 1364 O O . LYS A 1 171 ? 3.356 4.449 42.692 1.00 15.72 201 LYS A O 1
ATOM 1370 N N . SER A 1 172 ? 3.667 6.473 43.652 1.00 15.58 202 SER A N 1
ATOM 1371 C CA . SER A 1 172 ? 2.397 6.449 44.362 1.00 16.30 202 SER A CA 1
ATOM 1372 C C . SER A 1 172 ? 1.226 6.745 43.410 1.00 16.32 202 SER A C 1
ATOM 1373 O O . SER A 1 172 ? 1.401 7.272 42.300 1.00 16.34 202 SER A O 1
ATOM 1376 N N . THR A 1 173 ? 0.010 6.443 43.855 1.00 17.54 203 THR A N 1
ATOM 1377 C CA . THR A 1 173 ? -1.177 6.700 43.044 1.00 19.24 203 THR A CA 1
ATOM 1378 C C . THR A 1 173 ? -1.261 8.182 42.653 1.00 20.28 203 THR A C 1
ATOM 1379 O O . THR A 1 173 ? -1.706 8.507 41.552 1.00 20.92 203 THR A O 1
ATOM 1383 N N . SER A 1 174 ? -0.841 9.076 43.548 1.00 20.97 204 SER A N 1
ATOM 1384 C CA . SER A 1 174 ? -0.915 10.523 43.312 1.00 21.84 204 SER A CA 1
ATOM 1385 C C . SER A 1 174 ? 0.098 11.047 42.289 1.00 21.53 204 SER A C 1
ATOM 1386 O O . SER A 1 174 ? -0.080 12.142 41.739 1.00 22.65 204 SER A O 1
ATOM 1389 N N . ALA A 1 175 ? 1.143 10.274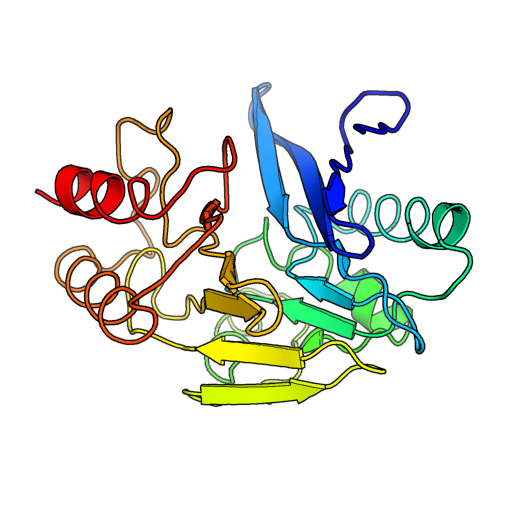 42.020 1.00 20.13 205 ALA A N 1
ATOM 1390 C CA . ALA A 1 175 ? 2.118 10.649 41.011 1.00 19.72 205 ALA A CA 1
ATOM 1391 C C . ALA A 1 175 ? 1.515 10.387 39.653 1.00 19.53 205 ALA A C 1
ATOM 1392 O O . ALA A 1 175 ? 1.134 9.257 39.350 1.00 19.88 205 ALA A O 1
ATOM 1394 N N . LYS A 1 176 ? 1.437 11.435 38.838 1.00 19.55 206 LYS A N 1
ATOM 1395 C CA . LYS A 1 176 ? 0.814 11.351 37.513 1.00 20.27 206 LYS A CA 1
ATOM 1396 C C . LYS A 1 176 ? 1.835 11.361 36.385 1.00 20.25 206 LYS A C 1
ATOM 1397 O O . LYS A 1 176 ? 1.474 11.373 35.215 1.00 20.71 206 LYS A O 1
ATOM 1403 N N . ASP A 1 177 ? 3.108 11.356 36.732 1.00 20.16 207 ASP A N 1
ATOM 1404 C CA . ASP A 1 177 ? 4.183 11.290 35.764 1.00 20.74 207 ASP A CA 1
ATOM 1405 C C . ASP A 1 177 ? 5.399 10.687 36.467 1.00 19.85 207 ASP A C 1
ATOM 1406 O O . ASP A 1 177 ? 5.355 10.417 37.672 1.00 19.43 207 ASP A O 1
ATOM 1411 N N . LEU A 1 178 ? 6.484 10.505 35.724 1.00 19.59 208 LEU A N 1
ATOM 1412 C CA . LEU A 1 178 ? 7.664 9.835 36.248 1.00 19.84 208 LEU A CA 1
ATOM 1413 C C . LEU A 1 178 ? 8.587 10.757 37.022 1.00 20.44 208 LEU A C 1
ATOM 1414 O O . LEU A 1 178 ? 9.551 10.289 37.595 1.00 20.93 208 LEU A O 1
ATOM 1419 N N . GLY A 1 179 ? 8.324 12.060 37.018 1.00 20.76 209 GLY A N 1
ATOM 1420 C CA . GLY A 1 179 ? 9.197 12.995 37.705 1.00 21.18 209 GLY A CA 1
ATOM 1421 C C . GLY A 1 179 ? 10.498 13.219 36.955 1.00 20.67 209 GLY A C 1
ATOM 1422 O O . GLY A 1 179 ? 10.608 13.002 35.743 1.00 21.35 209 GLY A O 1
ATOM 1423 N N . ASN A 1 180 ? 11.532 13.617 37.684 1.00 20.63 210 ASN A N 1
ATOM 1424 C CA . ASN A 1 180 ? 12.810 13.885 37.060 1.00 20.34 210 ASN A CA 1
ATOM 1425 C C . ASN A 1 180 ? 13.430 12.572 36.584 1.00 18.88 210 ASN A C 1
ATOM 1426 O O . ASN A 1 180 ? 13.687 11.660 37.387 1.00 19.54 210 ASN A O 1
ATOM 1431 N N . VAL A 1 181 ? 13.718 12.494 35.289 1.00 17.69 211 VAL A N 1
ATOM 1432 C CA . VAL A 1 181 ? 14.259 11.280 34.698 1.00 16.83 211 VAL A CA 1
ATOM 1433 C C . VAL A 1 181 ? 15.686 11.465 34.228 1.00 16.00 211 VAL A C 1
ATOM 1434 O O . VAL A 1 181 ? 16.198 10.635 33.483 1.00 16.25 211 VAL A O 1
ATOM 1438 N N . ALA A 1 182 ? 16.357 12.528 34.700 1.00 17.03 212 ALA A N 1
ATOM 1439 C CA . ALA A 1 182 ? 17.747 12.771 34.317 1.00 17.23 212 ALA A CA 1
ATOM 1440 C C . ALA A 1 182 ? 18.615 11.562 34.627 1.00 15.82 212 ALA A C 1
ATOM 1441 O O . ALA A 1 182 ? 19.527 11.225 33.841 1.00 17.19 212 ALA A O 1
ATOM 1443 N N . ASP A 1 183 ? 18.336 10.906 35.762 1.00 13.91 213 ASP A N 1
ATOM 1444 C CA . ASP A 1 183 ? 19.131 9.775 36.181 1.00 12.95 213 ASP A CA 1
ATOM 1445 C C . ASP A 1 183 ? 18.456 8.441 35.922 1.00 12.14 213 ASP A C 1
ATOM 1446 O O . ASP A 1 183 ? 18.939 7.403 36.382 1.00 11.65 213 ASP A O 1
ATOM 1451 N N . ALA A 1 184 ? 17.330 8.459 35.213 1.00 12.67 214 ALA A N 1
ATOM 1452 C CA . ALA A 1 184 ? 16.508 7.270 35.028 1.00 12.65 214 ALA A CA 1
ATOM 1453 C C . ALA A 1 184 ? 16.833 6.530 33.739 1.00 13.28 214 ALA A C 1
ATOM 1454 O O . ALA A 1 184 ? 17.486 7.057 32.823 1.00 15.32 214 ALA A O 1
ATOM 1456 N N . TYR A 1 185 ? 16.313 5.316 33.666 1.00 12.33 215 TYR A N 1
ATOM 1457 C CA . TYR A 1 185 ? 16.477 4.381 32.553 1.00 12.58 215 TYR A CA 1
ATOM 1458 C C . TYR A 1 185 ? 15.088 3.936 32.153 1.00 13.65 215 TYR A C 1
ATOM 1459 O O . TYR A 1 185 ? 14.619 2.886 32.579 1.00 13.60 215 TYR A O 1
ATOM 1468 N N A VAL A 1 186 ? 14.530 4.707 31.237 0.50 13.53 216 VAL A N 1
ATOM 1469 N N B VAL A 1 186 ? 14.321 4.760 31.431 0.50 14.96 216 VAL A N 1
ATOM 1470 C CA A VAL A 1 186 ? 13.136 4.587 30.976 0.50 13.17 216 VAL A CA 1
ATOM 1471 C CA B VAL A 1 186 ? 12.859 4.543 31.371 0.50 15.99 216 VAL A CA 1
ATOM 1472 C C A VAL A 1 186 ? 12.814 3.435 30.046 0.50 12.39 216 VAL A C 1
ATOM 1473 C C B VAL A 1 186 ? 12.418 3.246 30.680 0.50 16.28 216 VAL A C 1
ATOM 1474 O O A VAL A 1 186 ? 11.639 3.036 29.991 0.50 12.35 216 VAL A O 1
ATOM 1475 O O B VAL A 1 186 ? 11.314 2.753 30.899 0.50 17.12 216 VAL A O 1
ATOM 1482 N N A ASN A 1 187 ? 13.816 2.868 29.366 0.50 12.24 217 ASN A N 1
ATOM 1483 N N B ASN A 1 187 ? 13.281 2.697 29.846 0.50 15.98 217 ASN A N 1
ATOM 1484 C CA A ASN A 1 187 ? 13.552 1.673 28.573 0.50 12.21 217 ASN A CA 1
ATOM 1485 C CA B ASN A 1 187 ? 13.026 1.394 29.260 0.50 15.95 217 ASN A CA 1
ATOM 1486 C C A ASN A 1 187 ? 13.742 0.388 29.383 0.50 11.86 217 ASN A C 1
ATOM 1487 C C B ASN A 1 187 ? 13.221 0.255 30.260 0.50 15.05 217 ASN A C 1
ATOM 1488 O O A ASN A 1 187 ? 13.325 -0.685 28.925 0.50 12.55 217 ASN A O 1
ATOM 1489 O O B ASN A 1 187 ? 12.314 -0.557 30.481 0.50 15.93 217 ASN A O 1
ATOM 1498 N N A GLU A 1 188 ? 14.316 0.502 30.583 0.50 11.29 218 GLU A N 1
ATOM 1499 N N B GLU A 1 188 ? 14.398 0.218 30.873 0.50 13.45 218 GLU A N 1
ATOM 1500 C CA A GLU A 1 188 ? 14.600 -0.652 31.413 0.50 11.54 218 GLU A CA 1
ATOM 1501 C CA B GLU A 1 188 ? 14.711 -0.835 31.819 0.50 13.14 218 GLU A CA 1
ATOM 1502 C C A GLU A 1 188 ? 13.697 -0.748 32.678 0.50 11.59 218 GLU A C 1
ATOM 1503 C C B GLU A 1 188 ? 13.759 -0.779 32.954 0.50 12.76 218 GLU A C 1
ATOM 1504 O O A GLU A 1 188 ? 13.515 -1.839 33.206 0.50 11.28 218 GLU A O 1
ATOM 1505 O O B GLU A 1 188 ? 13.585 -1.766 33.672 0.50 12.96 218 GLU A O 1
ATOM 1516 N N . TRP A 1 189 ? 13.158 0.384 33.154 1.00 11.99 219 TRP A N 1
ATOM 1517 C CA . TRP A 1 189 ? 12.383 0.529 34.378 1.00 11.62 219 TRP A CA 1
ATOM 1518 C C . TRP A 1 189 ? 11.210 -0.465 34.418 1.00 11.48 219 TRP A C 1
ATOM 1519 O O . TRP A 1 189 ? 10.926 -1.040 35.457 1.00 11.65 219 TRP A O 1
ATOM 1530 N N A SER A 1 190 ? 10.560 -0.704 33.289 0.70 11.01 220 SER A N 1
ATOM 1531 N N B SER A 1 190 ? 10.555 -0.693 33.286 0.30 12.00 220 SER A N 1
ATOM 1532 C CA A SER A 1 190 ? 9.463 -1.669 33.274 0.70 10.73 220 SER A CA 1
ATOM 1533 C CA B SER A 1 190 ? 9.432 -1.629 33.278 0.30 12.71 220 SER A CA 1
ATOM 1534 C C A SER A 1 190 ? 9.945 -3.081 33.575 0.70 11.01 220 SER A C 1
ATOM 1535 C C B SER A 1 190 ? 9.889 -3.064 33.529 0.30 12.54 220 SER A C 1
ATOM 1536 O O A SER A 1 190 ? 9.338 -3.798 34.363 0.70 11.24 220 SER A O 1
ATOM 1537 O O B SER A 1 190 ? 9.225 -3.805 34.250 0.30 12.84 220 SER A O 1
ATOM 1542 N N A THR A 1 191 ? 11.048 -3.481 32.956 0.70 11.48 221 THR A N 1
ATOM 1543 N N B THR A 1 191 ? 11.026 -3.467 32.970 0.30 12.51 221 THR A N 1
ATOM 1544 C CA A THR A 1 191 ? 11.622 -4.797 33.205 0.70 11.99 221 THR A CA 1
ATOM 1545 C CA B THR A 1 191 ? 11.532 -4.811 33.245 0.30 12.51 221 THR A CA 1
ATOM 1546 C C A THR A 1 191 ? 11.997 -4.947 34.676 0.70 11.53 221 THR A C 1
ATOM 1547 C C B THR A 1 191 ? 11.961 -4.949 34.701 0.30 11.85 221 THR A C 1
ATOM 1548 O O A THR A 1 191 ? 11.776 -5.992 35.273 0.70 11.78 221 THR A O 1
ATOM 1549 O O B THR A 1 191 ? 11.777 -6.002 35.304 0.30 11.92 221 THR A O 1
ATOM 1556 N N . SER A 1 192 ? 12.526 -3.889 35.270 1.00 11.27 222 SER A N 1
ATOM 1557 C CA . SER A 1 192 ? 12.916 -3.921 36.669 1.00 10.95 222 SER A CA 1
ATOM 1558 C C . SER A 1 192 ? 11.693 -4.097 37.578 1.00 10.66 222 SER A C 1
ATOM 1559 O O . SER A 1 192 ? 11.725 -4.876 38.527 1.00 10.92 222 SER A O 1
ATOM 1562 N N A ILE A 1 193 ? 10.612 -3.381 37.279 0.50 10.67 223 ILE A N 1
ATOM 1563 N N B ILE A 1 193 ? 10.609 -3.399 37.287 0.50 11.23 223 ILE A N 1
ATOM 1564 C CA A ILE A 1 193 ? 9.340 -3.557 37.988 0.50 10.79 223 ILE A CA 1
ATOM 1565 C CA B ILE A 1 193 ? 9.387 -3.621 38.041 0.50 11.96 223 ILE A CA 1
ATOM 1566 C C A ILE A 1 193 ? 8.800 -4.982 37.818 0.50 11.44 223 ILE A C 1
ATOM 1567 C C B ILE A 1 193 ? 8.891 -5.045 37.848 0.50 11.96 223 ILE A C 1
ATOM 1568 O O A ILE A 1 193 ? 8.295 -5.573 38.765 0.50 11.50 223 ILE A O 1
ATOM 1569 O O B ILE A 1 193 ? 8.532 -5.709 38.815 0.50 11.94 223 ILE A O 1
ATOM 1578 N N . GLU A 1 194 ? 8.885 -5.525 36.606 1.00 12.19 224 GLU A N 1
ATOM 1579 C CA . GLU A 1 194 ? 8.493 -6.908 36.374 1.00 13.06 224 GLU A CA 1
ATOM 1580 C C . GLU A 1 194 ? 9.348 -7.876 37.192 1.00 12.91 224 GLU A C 1
ATOM 1581 O O . GLU A 1 194 ? 8.840 -8.876 37.680 1.00 13.61 224 GLU A O 1
ATOM 1587 N N . ASN A 1 195 ? 10.641 -7.598 37.343 1.00 12.46 225 ASN A N 1
ATOM 1588 C CA . ASN A 1 195 ? 11.489 -8.451 38.153 1.00 12.37 225 ASN A CA 1
ATOM 1589 C C . ASN A 1 195 ? 11.045 -8.461 39.620 1.00 12.09 225 ASN A C 1
ATOM 1590 O O . ASN A 1 195 ? 11.126 -9.478 40.289 1.00 13.29 225 ASN A O 1
ATOM 1595 N N . VAL A 1 196 ? 10.596 -7.318 40.122 1.00 11.86 226 VAL A N 1
ATOM 1596 C CA . VAL A 1 196 ? 10.037 -7.246 41.482 1.00 11.93 226 VAL A CA 1
ATOM 1597 C C . VAL A 1 196 ? 8.752 -8.079 41.578 1.00 12.98 226 VAL A C 1
ATOM 1598 O O . VAL A 1 196 ? 8.589 -8.858 42.520 1.00 13.64 226 VAL A O 1
ATOM 1602 N N . LEU A 1 197 ? 7.855 -7.916 40.607 1.00 13.43 227 LEU A N 1
ATOM 1603 C CA . LEU A 1 197 ? 6.600 -8.664 40.588 1.00 14.63 227 LEU A CA 1
ATOM 1604 C C . LEU A 1 197 ? 6.843 -10.165 40.495 1.00 15.31 227 LEU A C 1
ATOM 1605 O O . LEU A 1 197 ? 6.094 -10.943 41.065 1.00 16.75 227 LEU A O 1
ATOM 1610 N N A LYS A 1 198 ? 7.878 -10.563 39.765 0.50 15.25 228 LYS A N 1
ATOM 1611 N N B LYS A 1 198 ? 7.896 -10.558 39.778 0.50 14.96 228 LYS A N 1
ATOM 1612 C CA A LYS A 1 198 ? 8.239 -11.978 39.672 0.50 15.90 228 LYS A CA 1
ATOM 1613 C CA B LYS A 1 198 ? 8.271 -11.974 39.642 0.50 15.33 228 LYS A CA 1
ATOM 1614 C C A LYS A 1 198 ? 8.746 -12.519 41.006 0.50 15.40 228 LYS A C 1
ATOM 1615 C C B LYS A 1 198 ? 8.883 -12.566 40.914 0.50 15.00 228 LYS A C 1
ATOM 1616 O O A LYS A 1 198 ? 8.373 -13.614 41.432 0.50 15.75 228 LYS A O 1
ATOM 1617 O O B LYS A 1 198 ? 8.742 -13.758 41.192 0.50 15.14 228 LYS A O 1
ATOM 1628 N N . ARG A 1 199 ? 9.591 -11.748 41.676 1.00 14.90 229 ARG A N 1
ATOM 1629 C CA . ARG A 1 199 ? 10.221 -12.227 42.890 1.00 14.80 229 ARG A CA 1
ATOM 1630 C C . ARG A 1 199 ? 9.227 -12.315 44.036 1.00 14.93 229 ARG A C 1
ATOM 1631 O O . ARG A 1 199 ? 9.297 -13.243 44.838 1.00 15.62 229 ARG A O 1
ATOM 1639 N N . TYR A 1 200 ? 8.320 -11.348 44.118 1.00 14.78 230 TYR A N 1
ATOM 1640 C CA . TYR A 1 200 ? 7.400 -11.217 45.249 1.00 15.20 230 TYR A CA 1
ATOM 1641 C C . TYR A 1 200 ? 5.977 -11.305 44.730 1.00 15.93 230 TYR A C 1
ATOM 1642 O O . TYR A 1 200 ? 5.373 -10.296 44.388 1.00 15.88 230 TYR A O 1
ATOM 1651 N N . ARG A 1 201 ? 5.455 -12.533 44.638 1.00 17.20 231 ARG A N 1
ATOM 1652 C CA . ARG A 1 201 ? 4.162 -12.773 44.000 1.00 18.42 231 ARG A CA 1
ATOM 1653 C C . ARG A 1 201 ? 2.972 -12.551 44.942 1.00 18.16 231 ARG A C 1
ATOM 1654 O O . ARG A 1 201 ? 1.834 -12.512 44.493 1.00 18.59 231 ARG A O 1
ATOM 1659 N N . ASN A 1 202 ? 3.233 -12.398 46.241 1.00 18.05 232 ASN A N 1
ATOM 1660 C CA . ASN A 1 202 ? 2.175 -12.211 47.237 1.00 18.65 232 ASN A CA 1
ATOM 1661 C C . ASN A 1 202 ? 2.578 -11.054 48.163 1.00 18.83 232 ASN A C 1
ATOM 1662 O O . ASN A 1 202 ? 3.365 -11.238 49.095 1.00 20.07 232 ASN A O 1
ATOM 1667 N N . ILE A 1 203 ? 2.087 -9.851 47.848 1.00 18.27 233 ILE A N 1
ATOM 1668 C CA . ILE A 1 203 ? 2.482 -8.620 48.552 1.00 18.33 233 ILE A CA 1
ATOM 1669 C C . ILE A 1 203 ? 1.346 -7.931 49.319 1.00 18.96 233 ILE A C 1
ATOM 1670 O O . ILE A 1 203 ? 0.220 -7.834 48.793 1.00 19.61 233 ILE A O 1
ATOM 1675 N N A ASN A 1 204 ? 1.629 -7.668 50.534 0.50 19.65 234 ASN A N 1
ATOM 1676 N N B ASN A 1 204 ? 1.571 -7.771 50.635 0.50 19.25 234 ASN A N 1
ATOM 1677 C CA A ASN A 1 204 ? 0.661 -6.902 51.266 0.50 20.17 234 ASN A CA 1
ATOM 1678 C CA B ASN A 1 204 ? 0.645 -7.026 51.510 0.50 19.50 234 ASN A CA 1
ATOM 1679 C C A ASN A 1 204 ? 0.979 -5.448 50.869 0.50 19.67 234 ASN A C 1
ATOM 1680 C C B ASN A 1 204 ? 0.516 -5.510 51.486 0.50 18.63 234 ASN A C 1
ATOM 1681 O O A ASN A 1 204 ? 0.736 -5.039 49.712 0.50 20.09 234 ASN A O 1
ATOM 1682 O O B ASN A 1 204 ? -0.582 -4.976 51.526 0.50 18.64 234 ASN A O 1
ATOM 1691 N N A ALA A 1 205 ? 1.535 -4.670 51.758 0.50 18.73 235 ALA A N 1
ATOM 1692 N N B ALA A 1 205 ? 1.649 -4.821 51.478 0.50 17.55 235 ALA A N 1
ATOM 1693 C CA A ALA A 1 205 ? 1.737 -3.272 51.476 0.50 18.02 235 ALA A CA 1
ATOM 1694 C CA B ALA A 1 205 ? 1.707 -3.370 51.387 0.50 17.08 235 ALA A CA 1
ATOM 1695 C C A ALA A 1 205 ? 2.949 -3.035 50.589 0.50 16.72 235 ALA A C 1
ATOM 1696 C C B ALA A 1 205 ? 2.943 -3.052 50.565 0.50 16.16 235 ALA A C 1
ATOM 1697 O O A ALA A 1 205 ? 3.940 -3.736 50.681 0.50 16.83 235 ALA A O 1
ATOM 1698 O O B ALA A 1 205 ? 3.946 -3.732 50.677 0.50 16.41 235 ALA A O 1
ATOM 1701 N N . VAL A 1 206 ? 2.877 -1.964 49.821 1.00 15.86 236 VAL A N 1
ATOM 1702 C CA . VAL A 1 206 ? 4.002 -1.420 49.095 1.00 15.28 236 VAL A CA 1
ATOM 1703 C C . VAL A 1 206 ? 4.197 0.034 49.526 1.00 14.71 236 VAL A C 1
ATOM 1704 O O . VAL A 1 206 ? 3.273 0.863 49.418 1.00 15.81 236 VAL A O 1
ATOM 1708 N N . VAL A 1 207 ? 5.406 0.341 49.990 1.00 14.10 237 VAL A N 1
ATOM 1709 C CA . VAL A 1 207 ? 5.744 1.693 50.406 1.00 13.82 237 VAL A CA 1
ATOM 1710 C C . VAL A 1 207 ? 6.508 2.382 49.262 1.00 13.71 237 VAL A C 1
ATOM 1711 O O . VAL A 1 207 ? 7.618 1.961 48.942 1.00 13.36 237 VAL A O 1
ATOM 1715 N N . PRO A 1 208 ? 5.936 3.435 48.632 1.00 13.95 238 PRO A N 1
ATOM 1716 C CA . PRO A 1 208 ? 6.681 4.166 47.590 1.00 13.98 238 PRO A CA 1
ATOM 1717 C C . PRO A 1 208 ? 7.651 5.164 48.249 1.00 13.66 238 PRO A C 1
ATOM 1718 O O . PRO A 1 208 ? 7.484 5.490 49.436 1.00 13.75 238 PRO A O 1
ATOM 1722 N N . GLY A 1 209 ? 8.628 5.661 47.498 1.00 13.97 239 GLY A N 1
ATOM 1723 C CA . GLY A 1 209 ? 9.549 6.652 48.007 1.00 13.93 239 GLY A CA 1
ATOM 1724 C C . GLY A 1 209 ? 8.900 7.986 48.334 1.00 13.65 239 GLY A C 1
ATOM 1725 O O . GLY A 1 209 ? 9.369 8.719 49.222 1.00 14.31 239 GLY A O 1
ATOM 1726 N N . HIS A 1 210 ? 7.804 8.297 47.643 1.00 13.76 240 HIS A N 1
ATOM 1727 C CA . HIS A 1 210 ? 7.096 9.583 47.789 1.00 14.85 240 HIS A CA 1
ATOM 1728 C C . HIS A 1 210 ? 5.616 9.269 47.655 1.00 16.01 240 HIS A C 1
ATOM 1729 O O . HIS A 1 210 ? 5.222 8.607 46.714 1.00 16.70 240 HIS A O 1
ATOM 1736 N N . GLY A 1 211 ? 4.806 9.704 48.609 1.00 16.89 241 GLY A N 1
ATOM 1737 C CA . GLY A 1 211 ? 3.369 9.531 48.534 1.00 17.55 241 GLY A CA 1
ATOM 1738 C C . GLY A 1 211 ? 2.834 8.466 49.471 1.00 17.61 241 GLY A C 1
ATOM 1739 O O . GLY A 1 211 ? 3.549 7.943 50.335 1.00 18.24 241 GLY A O 1
ATOM 1740 N N A GLU A 1 212 ? 1.551 8.155 49.314 0.50 18.39 242 GLU A N 1
ATOM 1741 N N B GLU A 1 212 ? 1.592 8.087 49.248 0.50 18.62 242 GLU A N 1
ATOM 1742 C CA A GLU A 1 212 ? 0.877 7.231 50.218 0.50 18.84 242 GLU A CA 1
ATOM 1743 C CA B GLU A 1 212 ? 0.859 7.236 50.166 0.50 19.16 242 GLU A CA 1
ATOM 1744 C C A GLU A 1 212 ? 1.224 5.758 50.002 0.50 18.95 242 GLU A C 1
ATOM 1745 C C B GLU A 1 212 ? 1.216 5.750 49.993 0.50 19.12 242 GLU A C 1
ATOM 1746 O O A GLU A 1 212 ? 1.442 5.312 48.880 0.50 18.88 242 GLU A O 1
ATOM 1747 O O B GLU A 1 212 ? 1.462 5.289 48.883 0.50 19.07 242 GLU A O 1
ATOM 1758 N N . VAL A 1 213 ? 1.237 5.009 51.100 1.00 19.39 243 VAL A N 1
ATOM 1759 C CA . VAL A 1 213 ? 1.381 3.560 51.065 1.00 19.79 243 VAL A CA 1
ATOM 1760 C C . VAL A 1 213 ? 0.233 2.947 50.256 1.00 19.95 243 VAL A C 1
ATOM 1761 O O . VAL A 1 213 ? -0.905 3.405 50.344 1.00 20.86 243 VAL A O 1
ATOM 1765 N N . GLY A 1 214 ? 0.527 1.872 49.547 1.00 19.96 244 GLY A N 1
ATOM 1766 C CA . GLY A 1 214 ? -0.432 1.249 48.649 1.00 20.11 244 GLY A CA 1
ATOM 1767 C C . GLY A 1 214 ? -0.176 -0.234 48.650 1.00 20.17 244 GLY A C 1
ATOM 1768 O O . GLY A 1 214 ? 0.298 -0.783 49.648 1.00 20.00 244 GLY A O 1
ATOM 1769 N N . ASP A 1 215 ? -0.571 -0.911 47.582 1.00 20.85 245 ASP A N 1
ATOM 1770 C CA . ASP A 1 215 ? -0.313 -2.325 47.421 1.00 20.81 245 ASP A CA 1
ATOM 1771 C C . ASP A 1 215 ? 0.347 -2.618 46.067 1.00 19.57 245 ASP A C 1
ATOM 1772 O O . ASP A 1 215 ? 0.935 -1.737 45.495 1.00 18.84 245 ASP A O 1
ATOM 1777 N N . LYS A 1 216 ? 0.208 -3.838 45.575 1.00 19.57 246 LYS A N 1
ATOM 1778 C CA . LYS A 1 216 ? 0.804 -4.248 44.305 1.00 19.64 246 LYS A CA 1
ATOM 1779 C C . LYS A 1 216 ? 0.335 -3.306 43.193 1.00 17.81 246 LYS A C 1
ATOM 1780 O O . LYS A 1 216 ? 1.021 -3.154 42.189 1.00 17.50 246 LYS A O 1
ATOM 1786 N N . GLY A 1 217 ? -0.840 -2.711 43.358 1.00 16.88 247 GLY A N 1
ATOM 1787 C CA . GLY A 1 217 ? -1.321 -1.755 42.385 1.00 16.45 247 GLY A CA 1
ATOM 1788 C C . GLY A 1 217 ? -0.351 -0.631 42.083 1.00 15.42 247 GLY A C 1
ATOM 1789 O O . GLY A 1 217 ? -0.395 -0.094 40.981 1.00 15.64 247 GLY A O 1
ATOM 1790 N N . LEU A 1 218 ? 0.507 -0.259 43.025 1.00 14.86 248 LEU A N 1
ATOM 1791 C CA . LEU A 1 218 ? 1.477 0.794 42.759 1.00 14.38 248 LEU A CA 1
ATOM 1792 C C . LEU A 1 218 ? 2.498 0.362 41.722 1.00 13.16 248 LEU A C 1
ATOM 1793 O O . LEU A 1 218 ? 2.991 1.190 40.956 1.00 13.17 248 LEU A O 1
ATOM 1798 N N A LEU A 1 219 ? 2.841 -0.923 41.730 0.50 12.78 249 LEU A N 1
ATOM 1799 N N B LEU A 1 219 ? 2.836 -0.922 41.700 0.50 13.27 249 LEU A N 1
ATOM 1800 C CA A LEU A 1 219 ? 3.737 -1.477 40.721 0.50 12.52 249 LEU A CA 1
ATOM 1801 C CA B LEU A 1 219 ? 3.767 -1.405 40.688 0.50 13.43 249 LEU A CA 1
ATOM 1802 C C A LEU A 1 219 ? 3.084 -1.377 39.340 0.50 12.69 249 LEU A C 1
ATOM 1803 C C B LEU A 1 219 ? 3.097 -1.410 39.309 0.50 13.16 249 LEU A C 1
ATOM 1804 O O A LEU A 1 219 ? 3.707 -0.928 38.381 0.50 12.45 249 LEU A O 1
ATOM 1805 O O B LEU A 1 219 ? 3.724 -1.060 38.314 0.50 13.02 249 LEU A O 1
ATOM 1814 N N . LEU A 1 220 ? 1.817 -1.762 39.264 1.00 12.98 250 LEU A N 1
ATOM 1815 C CA . LEU A 1 220 ? 1.066 -1.681 38.002 1.00 13.85 250 LEU A CA 1
ATOM 1816 C C . LEU A 1 220 ? 0.898 -0.231 37.553 1.00 13.41 250 LEU A C 1
ATOM 1817 O O . LEU A 1 220 ? 0.945 0.060 36.363 1.00 13.84 250 LEU A O 1
ATOM 1822 N N . HIS A 1 221 ? 0.711 0.679 38.503 1.00 13.55 251 HIS A N 1
ATOM 1823 C CA . HIS A 1 221 ? 0.618 2.103 38.190 1.00 13.94 251 HIS A CA 1
ATOM 1824 C C . HIS A 1 221 ? 1.916 2.609 37.571 1.00 13.54 251 HIS A C 1
ATOM 1825 O O . HIS A 1 221 ? 1.906 3.360 36.595 1.00 14.00 251 HIS A O 1
ATOM 1832 N N . THR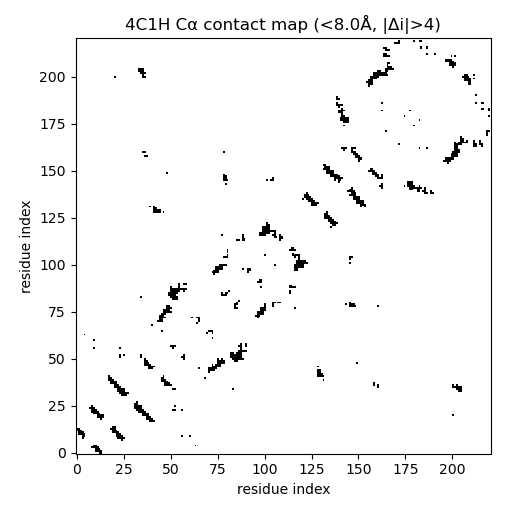 A 1 222 ? 3.041 2.190 38.143 1.00 13.08 252 THR A N 1
ATOM 1833 C CA . THR A 1 222 ? 4.338 2.581 37.631 1.00 13.06 252 THR A CA 1
ATOM 1834 C C . THR A 1 222 ? 4.529 2.055 36.205 1.00 13.09 252 THR A C 1
ATOM 1835 O O . THR A 1 222 ? 4.997 2.785 35.323 1.00 13.41 252 THR A O 1
ATOM 1839 N N . LEU A 1 223 ? 4.149 0.806 35.953 1.00 13.00 253 LEU A N 1
ATOM 1840 C CA . LEU A 1 223 ? 4.184 0.280 34.598 1.00 13.10 253 LEU A CA 1
ATOM 1841 C C . LEU A 1 223 ? 3.363 1.149 33.646 1.00 13.38 253 LEU A C 1
ATOM 1842 O O . LEU A 1 223 ? 3.768 1.411 32.519 1.00 14.06 253 LEU A O 1
ATOM 1847 N N . ASP A 1 224 ? 2.189 1.585 34.075 1.00 13.96 254 ASP A N 1
ATOM 1848 C CA . ASP A 1 224 ? 1.373 2.400 33.199 1.00 14.96 254 ASP A CA 1
ATOM 1849 C C . ASP A 1 224 ? 2.017 3.755 32.913 1.00 15.07 254 ASP A C 1
ATOM 1850 O O . ASP A 1 224 ? 1.954 4.246 31.783 1.00 15.85 254 ASP A O 1
ATOM 1855 N N . LEU A 1 225 ? 2.658 4.357 33.919 1.00 15.33 255 LEU A N 1
ATOM 1856 C CA . LEU A 1 225 ? 3.338 5.637 33.726 1.00 15.70 255 LEU A CA 1
ATOM 1857 C C . LEU A 1 225 ? 4.500 5.555 32.758 1.00 15.52 255 LEU A C 1
ATOM 1858 O O . LEU A 1 225 ? 4.897 6.573 32.187 1.00 16.63 255 LEU A O 1
ATOM 1863 N N . LEU A 1 226 ? 5.036 4.347 32.575 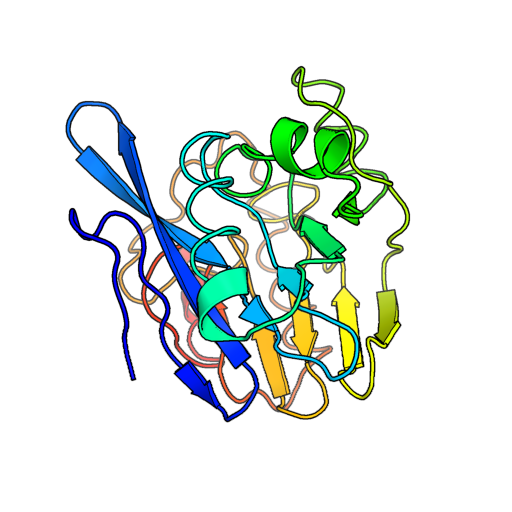1.00 15.10 256 LEU A N 1
ATOM 1864 C CA . LEU A 1 226 ? 6.186 4.121 31.699 1.00 15.73 256 LEU A CA 1
ATOM 1865 C C . LEU A 1 226 ? 5.783 3.905 30.226 1.00 17.38 256 LEU A C 1
ATOM 1866 O O . LEU A 1 226 ? 6.658 3.773 29.368 1.00 18.23 256 LEU A O 1
ATOM 1871 N N A LYS A 1 227 ? 4.480 3.861 29.949 0.50 18.05 257 LYS A N 1
ATOM 1872 N N B LYS A 1 227 ? 4.480 3.863 29.946 0.50 17.85 257 LYS A N 1
ATOM 1873 C CA A LYS A 1 227 ? 4.000 3.760 28.574 0.50 19.32 257 LYS A CA 1
ATOM 1874 C CA B LYS A 1 227 ? 3.991 3.683 28.579 0.50 19.04 257 LYS A CA 1
ATOM 1875 C C A LYS A 1 227 ? 4.034 5.108 27.861 0.50 20.37 257 LYS A C 1
ATOM 1876 C C B LYS A 1 227 ? 4.055 4.956 27.728 0.50 19.96 257 LYS A C 1
ATOM 1877 O O A LYS A 1 227 ? 3.662 6.123 28.455 0.50 20.49 257 LYS A O 1
ATOM 1878 O O B LYS A 1 227 ? 4.387 6.033 28.228 0.50 20.66 257 LYS A O 1
#

GO terms:
  GO:0008270 zinc ion binding (F, IDA)
  GO:0017001 antibiotic catabolic process (P, IDA)